Protein AF-A0A1F8XNZ9-F1 (afdb_monomer)

Secondary structure (DSSP, 8-state):
-----HHHHHHHHHHHTT--HHHHHHHHT--HHHHHHHHTTSSPPPHHHHHHHHHHHTS-GGGGG--TTGGGTTT----S----EEEEEETTEEEEEEEEEE-SSEEEEEESS---TT-EEEEEEEEEETTEEEEPPPEEEEEEEEEEETTEEEEEEEESS---TTT-HHHHHHH-----

Mean predicted aligned error: 15.71 Å

pLDDT: mean 82.28, std 17.01, range [30.48, 96.94]

Structure (mmCIF, N/CA/C/O backbone):
data_AF-A0A1F8XNZ9-F1
#
_entry.id   AF-A0A1F8XNZ9-F1
#
loop_
_atom_site.group_PDB
_atom_site.id
_atom_site.type_symbol
_atom_site.label_atom_id
_atom_site.label_alt_id
_atom_site.label_comp_id
_atom_site.label_asym_id
_atom_site.label_entity_id
_atom_site.label_seq_id
_atom_site.pdbx_PDB_ins_code
_atom_site.Cartn_x
_atom_site.Cartn_y
_atom_site.Cartn_z
_atom_site.occupancy
_atom_site.B_iso_or_equiv
_atom_site.auth_seq_id
_atom_site.auth_comp_id
_atom_site.auth_asym_id
_atom_site.auth_atom_id
_atom_site.pdbx_PDB_model_num
ATOM 1 N N . MET A 1 1 ? 9.897 -6.472 29.960 1.00 34.59 1 MET A N 1
ATOM 2 C CA . MET A 1 1 ? 8.454 -6.277 30.217 1.00 34.59 1 MET A CA 1
ATOM 3 C C . MET A 1 1 ? 7.990 -5.066 29.426 1.00 34.59 1 MET A C 1
ATOM 5 O O . MET A 1 1 ? 8.462 -3.965 29.686 1.00 34.59 1 MET A O 1
ATOM 9 N N . GLU A 1 2 ? 7.163 -5.287 28.407 1.00 38.53 2 GLU A N 1
ATOM 10 C CA . GLU A 1 2 ? 6.664 -4.254 27.492 1.00 38.53 2 GLU A CA 1
ATOM 11 C C . GLU A 1 2 ? 5.783 -3.233 28.222 1.00 38.53 2 GLU A C 1
ATOM 13 O O . GLU A 1 2 ? 4.733 -3.568 28.769 1.00 38.53 2 GLU A O 1
ATOM 18 N N . LYS A 1 3 ? 6.195 -1.961 28.216 1.00 47.09 3 LYS A N 1
ATOM 19 C CA . LYS A 1 3 ? 5.363 -0.847 28.685 1.00 47.09 3 LYS A CA 1
ATOM 20 C C . LYS A 1 3 ? 4.312 -0.524 27.620 1.00 47.09 3 LYS A C 1
ATOM 22 O O . LYS A 1 3 ? 4.567 0.283 26.730 1.00 47.09 3 LYS A O 1
ATOM 27 N N . HIS A 1 4 ? 3.129 -1.123 27.738 1.00 58.44 4 HIS A N 1
ATOM 28 C CA . HIS A 1 4 ? 1.934 -0.696 27.008 1.00 58.44 4 HIS A CA 1
ATOM 29 C C . HIS A 1 4 ? 1.636 0.773 27.346 1.00 58.44 4 HIS A C 1
ATOM 31 O O . HIS A 1 4 ? 1.319 1.108 28.485 1.00 58.44 4 HIS A O 1
ATOM 37 N N . ASN A 1 5 ? 1.778 1.683 26.380 1.00 76.19 5 ASN A N 1
ATOM 38 C CA . ASN A 1 5 ? 1.718 3.126 26.641 1.00 76.19 5 ASN A CA 1
ATOM 39 C C . ASN A 1 5 ? 0.311 3.720 26.480 1.00 76.19 5 ASN A C 1
ATOM 41 O O . ASN A 1 5 ? 0.148 4.793 25.892 1.00 76.19 5 ASN A O 1
ATOM 45 N N . PHE A 1 6 ? -0.697 3.015 27.004 1.00 87.19 6 PHE A N 1
ATOM 46 C CA . PHE A 1 6 ? -2.113 3.380 26.902 1.00 87.19 6 PHE A CA 1
ATOM 47 C C . PHE A 1 6 ? -2.359 4.844 27.294 1.00 87.19 6 PHE A C 1
ATOM 49 O O . PHE A 1 6 ? -2.979 5.596 26.546 1.00 87.19 6 PHE A O 1
ATOM 56 N N . GLY A 1 7 ? -1.806 5.294 28.423 1.00 89.50 7 GLY A N 1
ATOM 57 C CA . GLY A 1 7 ? -1.996 6.654 28.920 1.00 89.50 7 GLY A CA 1
ATOM 58 C C . GLY A 1 7 ? -1.465 7.731 27.978 1.00 89.50 7 GLY A C 1
ATOM 59 O O . GLY A 1 7 ? -2.150 8.723 27.714 1.00 89.50 7 GLY A O 1
ATOM 60 N N . LYS A 1 8 ? -0.283 7.519 27.382 1.00 88.50 8 LYS A N 1
ATOM 61 C CA . LYS A 1 8 ? 0.248 8.456 26.381 1.00 88.50 8 LYS A CA 1
ATOM 62 C C . LYS A 1 8 ? -0.617 8.481 25.126 1.00 88.50 8 LYS A C 1
ATOM 64 O O . LYS A 1 8 ? -0.852 9.562 24.585 1.00 88.50 8 LYS A O 1
ATOM 69 N N . LYS A 1 9 ? -1.105 7.321 24.678 1.00 90.25 9 LYS A N 1
ATOM 70 C CA . LYS A 1 9 ? -1.988 7.222 23.510 1.00 90.25 9 LYS A CA 1
ATOM 71 C C . LYS A 1 9 ? -3.319 7.930 23.754 1.00 90.25 9 LYS A C 1
ATOM 73 O O . LYS A 1 9 ? -3.728 8.738 22.924 1.00 90.25 9 LYS A O 1
ATOM 78 N N . LEU A 1 10 ? -3.929 7.709 24.917 1.00 92.94 10 LEU A N 1
ATOM 79 C CA . LEU A 1 10 ? -5.157 8.375 25.339 1.00 92.94 10 LEU A CA 1
ATOM 80 C C . LEU A 1 10 ? -4.993 9.900 25.346 1.00 92.94 10 LEU A C 1
ATOM 82 O O . LEU A 1 10 ? -5.790 10.611 24.736 1.00 92.94 10 LEU A O 1
ATOM 86 N N . LYS A 1 11 ? -3.915 10.399 25.967 1.00 93.06 11 LYS A N 1
ATOM 87 C CA . LYS A 1 11 ? -3.601 11.834 25.990 1.00 93.06 11 LYS A CA 1
ATOM 88 C C . LYS A 1 11 ? -3.450 12.399 24.580 1.00 93.06 11 LYS A C 1
ATOM 90 O O . LYS A 1 11 ? -3.958 13.480 24.293 1.00 93.06 11 LYS A O 1
ATOM 95 N N . LYS A 1 12 ? -2.760 11.673 23.697 1.00 90.25 12 LYS A N 1
ATOM 96 C CA . LYS A 1 12 ? -2.541 12.093 22.311 1.00 90.25 12 LYS A CA 1
ATOM 97 C C . LYS A 1 12 ? -3.854 12.191 21.534 1.00 90.25 12 LYS A C 1
ATOM 99 O O . LYS A 1 12 ? -4.080 13.203 20.881 1.00 90.25 12 LYS A O 1
ATOM 104 N N . LEU A 1 13 ? -4.709 11.172 21.619 1.00 91.12 13 LEU A N 1
ATOM 105 C CA . LEU A 1 13 ? -6.011 11.164 20.948 1.00 91.12 13 LEU A CA 1
ATOM 106 C C . LEU A 1 13 ? -6.909 12.290 21.465 1.00 91.12 13 LEU A C 1
ATOM 108 O O . LEU A 1 13 ? -7.479 13.022 20.666 1.00 91.12 13 LEU A O 1
ATOM 112 N N . ARG A 1 14 ? -6.936 12.520 22.784 1.00 94.69 14 ARG A N 1
ATOM 113 C CA . ARG A 1 14 ? -7.670 13.650 23.365 1.00 94.69 14 ARG A CA 1
ATOM 114 C C . ARG A 1 14 ? -7.204 14.996 22.804 1.00 94.69 14 ARG A C 1
ATOM 116 O O . ARG A 1 14 ? -8.030 15.825 22.441 1.00 94.69 14 ARG A O 1
ATOM 123 N N . VAL A 1 15 ? -5.890 15.222 22.749 1.00 92.12 15 VAL A N 1
ATOM 124 C CA . VAL A 1 15 ? -5.318 16.476 22.230 1.00 92.12 15 VAL A CA 1
ATOM 125 C C . VAL A 1 15 ? -5.568 16.626 20.727 1.00 92.12 15 VAL A C 1
ATOM 127 O O . VAL A 1 15 ? -5.828 17.735 20.275 1.00 92.12 15 VAL A O 1
ATOM 130 N N . LYS A 1 16 ? -5.535 15.529 19.961 1.00 88.31 16 LYS A N 1
ATOM 131 C CA . LYS A 1 16 ? -5.860 15.520 18.525 1.00 88.31 16 LYS A CA 1
ATOM 132 C C . LYS A 1 16 ? -7.302 15.970 18.264 1.00 88.31 16 LYS A C 1
ATOM 134 O O . LYS A 1 16 ? -7.525 16.739 17.340 1.00 88.31 16 LYS A O 1
ATOM 139 N N . GLU A 1 17 ? -8.235 15.554 19.116 1.00 86.62 17 GLU A N 1
ATOM 140 C CA . GLU A 1 17 ? -9.637 15.997 19.095 1.00 86.62 17 GLU A CA 1
ATOM 141 C C . GLU A 1 17 ? -9.841 17.409 19.682 1.00 86.62 17 GLU A C 1
ATOM 143 O O . GLU A 1 17 ? -10.969 17.888 19.778 1.00 86.62 17 GLU A O 1
ATOM 14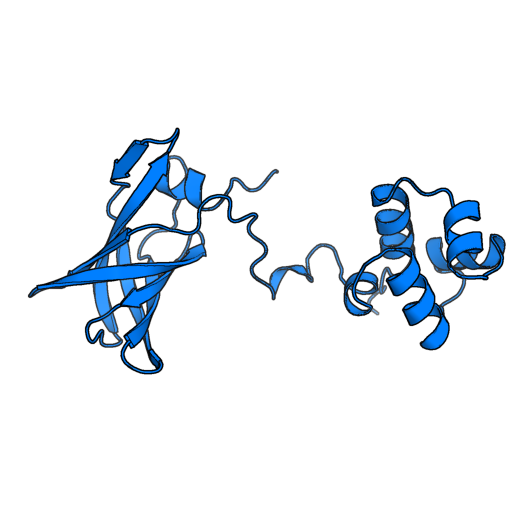8 N N . GLY A 1 18 ? -8.769 18.089 20.110 1.00 90.38 18 GLY A N 1
ATOM 149 C CA . GLY A 1 18 ? -8.832 19.442 20.667 1.00 90.38 18 GLY A CA 1
ATOM 150 C C . GLY A 1 18 ? -9.475 19.532 22.054 1.00 90.38 18 GLY A C 1
ATOM 151 O O . GLY A 1 18 ? -9.817 20.628 22.487 1.00 90.38 18 GLY A O 1
ATOM 152 N N . LEU A 1 19 ? -9.637 18.409 22.760 1.00 92.44 19 LEU A N 1
ATOM 153 C CA . LEU A 1 19 ? -10.372 18.356 24.024 1.00 92.44 19 LEU A CA 1
ATOM 154 C C . LEU A 1 19 ? -9.481 18.636 25.233 1.00 92.44 19 LEU A C 1
ATOM 156 O O . LEU A 1 19 ? -8.360 18.129 25.340 1.00 92.44 19 LEU A O 1
ATOM 160 N N . LEU A 1 20 ? -10.016 19.333 26.231 1.00 95.31 20 LEU A N 1
ATOM 161 C CA . LEU A 1 20 ? -9.456 19.388 27.583 1.00 95.31 20 LEU A CA 1
ATOM 162 C C . LEU A 1 20 ? -9.764 18.096 28.363 1.00 95.31 20 LEU A C 1
ATOM 164 O O . LEU A 1 20 ? -10.706 17.367 28.057 1.00 95.31 20 LEU A O 1
ATOM 168 N N . GLN A 1 21 ? -8.999 17.798 29.423 1.00 95.88 21 GLN A N 1
ATOM 169 C CA . GLN A 1 21 ? -9.269 16.619 30.272 1.00 95.88 21 GLN A CA 1
ATOM 170 C C . GLN A 1 21 ? -10.680 16.652 30.884 1.00 95.88 21 GLN A C 1
ATOM 172 O O . GLN A 1 21 ? -11.316 15.606 30.994 1.00 95.88 21 GLN A O 1
ATOM 177 N N . ARG A 1 22 ? -11.176 17.847 31.242 1.00 94.19 22 ARG A N 1
ATOM 178 C CA . ARG A 1 22 ? -12.545 18.051 31.745 1.00 94.19 22 ARG A CA 1
ATOM 179 C C . ARG A 1 22 ? -13.610 17.699 30.701 1.00 94.19 22 ARG A C 1
ATOM 181 O O . ARG A 1 22 ? -14.596 17.064 31.033 1.00 94.19 22 ARG A O 1
ATOM 188 N N . GLU A 1 23 ? -13.366 18.024 29.435 1.00 92.00 23 GLU A N 1
ATOM 189 C CA . GLU A 1 23 ? -14.321 17.790 28.346 1.00 92.00 23 GLU A CA 1
ATOM 190 C C . GLU A 1 23 ? -14.389 16.302 27.998 1.00 92.00 23 GLU A C 1
ATOM 192 O O . GLU A 1 23 ? -15.464 15.757 27.763 1.00 92.00 23 GLU A O 1
ATOM 197 N N . LEU A 1 24 ? -13.251 15.599 28.037 1.00 95.38 24 LEU A N 1
ATOM 198 C CA . LEU A 1 24 ? -13.250 14.141 27.902 1.00 95.38 24 LEU A CA 1
ATOM 199 C C . LEU A 1 24 ? -13.947 13.459 29.091 1.00 95.38 24 LEU A C 1
ATOM 201 O O . LEU A 1 24 ? -14.664 12.476 28.908 1.00 95.38 24 LEU A O 1
ATOM 205 N N . ALA A 1 25 ? -13.754 13.976 30.305 1.00 96.25 25 ALA A N 1
ATOM 206 C CA . ALA A 1 25 ? -14.449 13.509 31.502 1.00 96.25 25 ALA A CA 1
ATOM 207 C C . ALA A 1 25 ? -15.974 13.668 31.369 1.00 96.25 25 ALA A C 1
ATOM 209 O O . ALA A 1 25 ? -16.703 12.698 31.567 1.00 96.25 25 ALA A O 1
ATOM 210 N N . GLU A 1 26 ? -16.446 14.835 30.925 1.00 94.81 26 GLU A N 1
ATOM 211 C CA . GLU A 1 26 ? -17.864 15.102 30.652 1.00 94.81 26 GLU A CA 1
ATOM 212 C C . GLU A 1 26 ? -18.440 14.144 29.601 1.00 94.81 26 GLU A C 1
ATOM 214 O O . GLU A 1 26 ? -19.472 13.521 29.839 1.00 94.81 26 GLU A O 1
ATOM 219 N N . ARG A 1 27 ? -17.741 13.940 28.476 1.00 94.62 27 ARG A N 1
ATOM 220 C CA . ARG A 1 27 ? -18.190 13.024 27.409 1.00 94.62 27 ARG A CA 1
ATOM 221 C C . ARG A 1 27 ? -18.258 11.559 27.840 1.00 94.62 27 ARG A C 1
ATOM 223 O O . ARG A 1 27 ? -19.052 10.799 27.298 1.00 94.62 27 ARG A O 1
ATOM 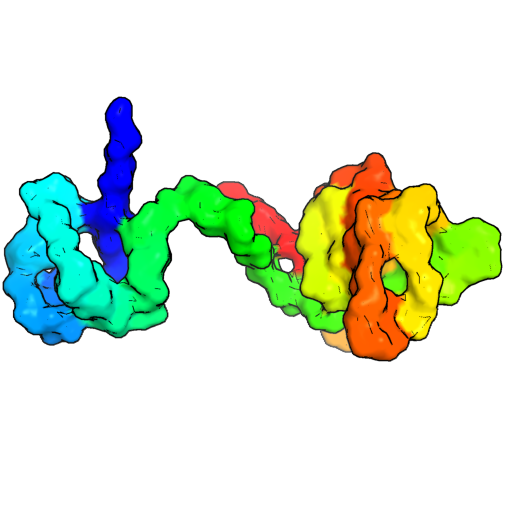230 N N . THR A 1 28 ? -17.401 11.147 28.771 1.00 94.31 28 THR A N 1
ATOM 231 C CA . THR A 1 28 ? -17.314 9.750 29.231 1.00 94.31 28 THR A CA 1
ATOM 232 C C . THR A 1 28 ? -18.110 9.475 30.503 1.00 94.31 28 THR A C 1
ATOM 234 O O . THR A 1 28 ? -18.262 8.312 30.877 1.00 94.31 28 THR A O 1
ATOM 237 N N . GLY A 1 29 ? -18.581 10.516 31.197 1.00 94.00 29 GLY A N 1
ATOM 238 C CA . GLY A 1 29 ? -19.157 10.403 32.539 1.00 94.00 29 GLY A CA 1
ATOM 239 C C . GLY A 1 29 ? -18.142 9.986 33.613 1.00 94.00 29 GLY A C 1
ATOM 240 O O . GLY A 1 29 ? -18.530 9.536 34.690 1.00 94.00 29 GLY A O 1
ATOM 241 N N . LEU A 1 30 ? -16.838 10.087 33.332 1.00 94.50 30 LEU A N 1
ATOM 242 C CA . LEU A 1 30 ? -15.770 9.763 34.278 1.00 94.50 30 LEU A CA 1
ATOM 243 C C . LEU A 1 30 ? -15.303 11.019 35.009 1.00 94.50 30 LEU A C 1
ATOM 245 O O . LEU A 1 30 ? -15.357 12.122 34.484 1.00 94.50 30 LEU A O 1
ATOM 249 N N . HIS A 1 31 ? -14.765 10.860 36.217 1.00 96.50 31 HIS A N 1
ATOM 250 C CA . HIS A 1 31 ? -14.196 11.997 36.937 1.00 96.50 31 HIS A CA 1
ATOM 251 C C . HIS A 1 31 ? -12.906 12.495 36.260 1.00 96.50 31 HIS A C 1
ATOM 253 O O . HIS A 1 31 ? -12.079 11.687 35.832 1.00 96.50 31 HIS A O 1
ATOM 259 N N . ILE A 1 32 ? -12.666 13.809 36.243 1.00 95.81 32 ILE A N 1
ATOM 260 C CA . ILE A 1 32 ? -11.468 14.413 35.627 1.00 95.81 32 ILE A CA 1
ATOM 261 C C . ILE A 1 32 ? -10.156 13.811 36.152 1.00 95.81 32 ILE A C 1
ATOM 263 O O . ILE A 1 32 ? -9.244 13.523 35.378 1.00 95.81 32 ILE A O 1
ATOM 267 N N . THR A 1 33 ? -10.075 13.522 37.455 1.00 96.00 33 THR A N 1
ATOM 268 C CA . THR A 1 33 ? -8.889 12.877 38.048 1.00 96.00 33 THR A CA 1
ATOM 269 C C . THR A 1 33 ? -8.707 11.440 37.567 1.00 96.00 33 THR A C 1
ATOM 271 O O . THR A 1 33 ? -7.584 10.947 37.527 1.00 96.00 33 THR A O 1
ATOM 274 N N . THR A 1 34 ? -9.786 10.760 37.169 1.00 94.81 34 THR A N 1
ATOM 275 C CA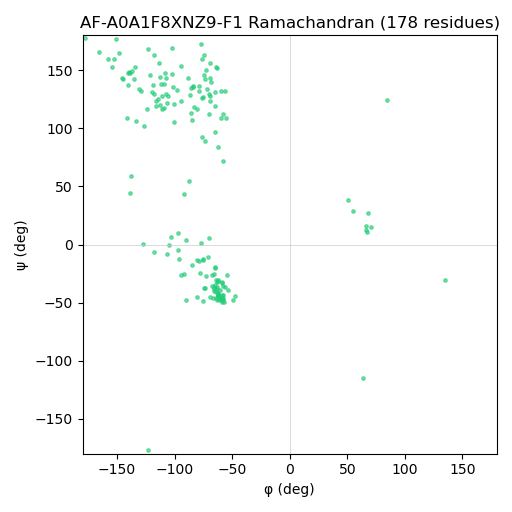 . THR A 1 34 ? -9.720 9.420 36.575 1.00 94.81 34 THR A CA 1
ATOM 276 C C . THR A 1 34 ? -9.082 9.488 35.191 1.00 94.81 34 THR A C 1
ATOM 278 O O . THR A 1 34 ? -8.150 8.733 34.931 1.00 94.81 34 THR A O 1
ATOM 281 N N . ILE A 1 35 ? -9.492 10.452 34.357 1.00 96.38 35 ILE A N 1
ATOM 282 C CA . ILE A 1 35 ? -8.853 10.723 33.060 1.00 96.38 35 ILE A CA 1
ATOM 283 C C . ILE A 1 35 ? -7.371 11.064 33.243 1.00 96.38 35 ILE A C 1
ATOM 285 O O . ILE A 1 35 ? -6.517 10.449 32.608 1.00 96.38 35 ILE A O 1
ATOM 289 N N . ALA A 1 36 ? -7.046 11.984 34.157 1.00 94.75 36 ALA A N 1
ATOM 290 C CA . ALA A 1 36 ? -5.662 12.366 34.428 1.00 94.75 36 ALA A CA 1
ATOM 291 C C . ALA A 1 36 ? -4.806 11.166 34.869 1.00 94.75 36 ALA A C 1
ATOM 293 O O . ALA A 1 36 ? -3.701 10.989 34.361 1.00 94.75 36 ALA A O 1
ATOM 294 N N . ASN A 1 37 ? -5.329 10.311 35.758 1.00 94.12 37 ASN A N 1
ATOM 295 C CA . ASN A 1 37 ? -4.646 9.100 36.220 1.00 94.12 37 ASN A CA 1
ATOM 296 C C . ASN A 1 37 ? -4.435 8.068 35.105 1.00 94.12 37 ASN A C 1
ATOM 298 O O . ASN A 1 37 ? -3.402 7.395 35.105 1.00 94.12 37 ASN A O 1
ATOM 302 N N . TYR A 1 38 ? -5.370 7.954 34.157 1.00 94.50 38 TYR A N 1
ATOM 303 C CA . TYR A 1 38 ? -5.189 7.122 32.968 1.00 94.50 38 TYR A CA 1
ATOM 304 C C . TYR A 1 38 ? -4.088 7.667 32.065 1.00 94.50 38 TYR A C 1
ATOM 306 O O . TYR A 1 38 ? -3.203 6.914 31.673 1.00 94.50 38 TYR A O 1
ATOM 314 N N . GLU A 1 39 ? -4.071 8.973 31.791 1.00 93.25 39 GLU A N 1
ATOM 315 C CA . GLU A 1 39 ? -3.086 9.582 30.886 1.00 93.25 39 GLU A CA 1
ATOM 316 C C . GLU A 1 39 ? -1.634 9.445 31.358 1.00 93.25 39 GLU A C 1
ATOM 318 O O . GLU A 1 39 ? -0.715 9.364 30.543 1.00 93.25 39 GLU A O 1
ATOM 323 N N . ILE A 1 40 ? -1.415 9.400 32.672 1.00 91.88 40 ILE A N 1
ATOM 324 C CA . ILE A 1 40 ? -0.083 9.233 33.271 1.00 91.88 40 ILE A CA 1
ATOM 325 C C . ILE A 1 40 ? 0.230 7.778 33.651 1.00 91.88 40 ILE A C 1
ATOM 327 O O . ILE A 1 40 ? 1.227 7.535 34.328 1.00 91.88 40 ILE A O 1
ATOM 331 N N . ASN A 1 41 ? -0.605 6.817 33.231 1.00 88.94 41 ASN A N 1
ATOM 332 C CA . ASN A 1 41 ? -0.495 5.389 33.556 1.00 88.94 41 ASN A CA 1
ATOM 333 C C . ASN A 1 41 ? -0.448 5.089 35.072 1.00 88.94 41 ASN A C 1
ATOM 335 O O . ASN A 1 41 ? 0.153 4.106 35.495 1.00 88.94 41 ASN A O 1
ATOM 339 N N . ARG A 1 42 ? -1.066 5.931 35.915 1.00 88.62 42 ARG A N 1
ATOM 340 C CA . ARG A 1 42 ? -1.213 5.652 37.359 1.00 88.62 42 ARG A CA 1
ATOM 341 C C . ARG A 1 42 ? -2.324 4.653 37.652 1.00 88.62 42 ARG A C 1
ATOM 343 O O . ARG A 1 42 ? -2.322 4.024 38.705 1.00 88.62 42 ARG A O 1
ATOM 350 N N . ARG A 1 43 ? -3.296 4.549 36.750 1.00 86.19 43 ARG A N 1
ATOM 351 C CA . ARG A 1 43 ? -4.395 3.590 36.817 1.00 86.19 43 ARG A CA 1
ATOM 352 C C . ARG A 1 43 ? -4.647 3.045 35.421 1.00 86.19 43 ARG A C 1
ATOM 354 O O . ARG A 1 43 ? -4.489 3.774 34.447 1.00 86.19 43 ARG A O 1
ATOM 361 N N . GLU A 1 44 ? -5.092 1.802 35.340 1.00 86.88 44 GLU A N 1
ATOM 362 C CA . GLU A 1 44 ? -5.558 1.207 34.091 1.00 86.88 44 GLU A CA 1
ATOM 363 C C . GLU A 1 44 ? -7.096 1.206 34.050 1.00 86.88 44 GLU A C 1
ATOM 365 O O . GLU A 1 44 ? -7.745 0.923 35.069 1.00 86.88 44 GLU A O 1
ATOM 370 N N . PRO A 1 45 ? -7.714 1.577 32.916 1.00 89.56 45 PRO A N 1
ATOM 371 C CA . PRO A 1 45 ? -9.157 1.485 32.751 1.00 89.56 45 PRO A CA 1
ATOM 372 C C . PRO A 1 45 ? -9.610 0.036 32.557 1.00 89.56 45 PRO A C 1
ATOM 374 O O . PRO A 1 45 ? -8.947 -0.770 31.912 1.00 89.56 45 PRO A O 1
ATOM 377 N N . LYS A 1 46 ? -10.801 -0.284 33.069 1.00 90.31 46 LYS A N 1
ATOM 378 C CA . LYS A 1 46 ? -11.488 -1.551 32.778 1.00 90.31 46 LYS A CA 1
ATOM 379 C C . LYS A 1 46 ? -12.076 -1.533 31.363 1.00 90.31 46 LYS A C 1
ATOM 381 O O . LYS A 1 46 ? -12.316 -0.463 30.809 1.00 90.31 46 LYS A O 1
ATOM 386 N N . ALA A 1 47 ? -12.427 -2.703 30.825 1.00 86.94 47 ALA A N 1
ATOM 387 C CA . ALA A 1 47 ? -13.031 -2.854 29.491 1.00 86.94 47 ALA A CA 1
ATOM 388 C C . ALA A 1 47 ? -14.203 -1.886 29.221 1.00 86.94 47 ALA A C 1
ATOM 390 O O . ALA A 1 47 ? -14.243 -1.225 28.186 1.00 86.94 47 ALA A O 1
ATOM 391 N N . ASN A 1 48 ? -15.113 -1.717 30.186 1.00 91.19 48 ASN A N 1
ATOM 392 C CA . ASN A 1 48 ? -16.235 -0.779 30.047 1.00 91.19 48 ASN A CA 1
ATOM 393 C C . ASN A 1 48 ? -15.772 0.681 29.914 1.00 91.19 48 ASN A C 1
ATOM 395 O O . ASN A 1 48 ? -16.348 1.446 29.150 1.00 91.19 48 ASN A O 1
ATOM 399 N N . GLN A 1 49 ? -14.711 1.066 30.625 1.00 92.44 49 GLN A N 1
ATOM 400 C CA . GLN A 1 49 ? -14.148 2.417 30.577 1.00 92.44 49 GLN A CA 1
ATOM 401 C C . GLN A 1 49 ? -13.380 2.648 29.273 1.00 92.44 49 GLN A C 1
ATOM 403 O O . GLN A 1 49 ? -13.485 3.719 28.691 1.00 92.44 49 GLN A O 1
ATOM 408 N N . ILE A 1 50 ? -12.678 1.628 28.773 1.00 92.44 50 ILE A N 1
ATOM 409 C CA . ILE A 1 50 ? -12.032 1.643 27.452 1.00 92.44 50 ILE A CA 1
ATOM 410 C C . ILE A 1 50 ? -13.068 1.910 26.356 1.00 92.44 50 ILE A C 1
ATOM 412 O O . ILE A 1 50 ? -12.855 2.775 25.509 1.00 92.44 50 ILE A O 1
ATOM 416 N N . LYS A 1 51 ? -14.219 1.228 26.407 1.00 91.38 51 LYS A N 1
ATOM 417 C CA . LYS A 1 51 ? -15.318 1.442 25.459 1.00 91.38 51 LYS A CA 1
ATOM 418 C C . LYS A 1 51 ? -15.846 2.879 25.499 1.00 91.38 51 LYS A C 1
ATOM 420 O O . LYS A 1 51 ? -16.020 3.482 24.445 1.00 91.38 51 LYS A O 1
ATOM 425 N N . LEU A 1 52 ? -16.057 3.435 26.694 1.00 93.06 52 LEU A N 1
ATOM 426 C CA . LEU A 1 52 ? -16.510 4.822 26.863 1.00 93.06 52 LEU A CA 1
ATOM 427 C C . LEU A 1 52 ? -15.495 5.826 26.306 1.00 93.06 52 LEU A C 1
ATOM 429 O O . LEU A 1 52 ? -15.873 6.752 25.596 1.00 93.06 52 LEU A O 1
ATOM 433 N N . LEU A 1 53 ? -14.205 5.623 26.591 1.00 94.81 53 LEU A N 1
ATOM 434 C CA . LEU A 1 53 ? -13.128 6.476 26.083 1.00 94.81 53 LEU A CA 1
ATOM 435 C C . LEU A 1 53 ? -13.060 6.435 24.552 1.00 94.81 53 LEU A C 1
ATOM 437 O O . LEU A 1 53 ? -12.957 7.485 23.926 1.00 94.81 53 LEU A O 1
ATOM 441 N N . ALA A 1 54 ? -13.166 5.246 23.953 1.00 92.06 54 ALA A N 1
ATOM 442 C CA . ALA A 1 54 ? -13.165 5.073 22.501 1.00 92.06 54 ALA A CA 1
ATOM 443 C C . ALA A 1 54 ? -14.349 5.800 21.842 1.00 92.06 54 ALA A C 1
ATOM 445 O O . ALA A 1 54 ? -14.162 6.569 20.903 1.00 92.06 54 ALA A O 1
ATOM 446 N N . GLN A 1 55 ? -15.555 5.634 22.397 1.00 91.50 55 GLN A N 1
ATOM 447 C CA . GLN A 1 55 ? -16.763 6.309 21.916 1.00 91.50 55 GLN A CA 1
ATOM 448 C C . GLN A 1 55 ? -16.666 7.836 22.032 1.00 91.50 55 GLN A C 1
ATOM 450 O O . GLN A 1 55 ? -16.994 8.540 21.082 1.00 91.50 55 GLN A O 1
ATOM 455 N N . ALA A 1 56 ? -16.176 8.354 23.161 1.00 91.62 56 ALA A N 1
ATOM 456 C CA . ALA A 1 56 ? -16.035 9.795 23.386 1.00 91.62 56 ALA A CA 1
ATOM 457 C C . ALA A 1 56 ? -15.002 10.470 22.463 1.00 91.62 56 ALA A C 1
ATOM 459 O O . ALA A 1 56 ? -15.098 11.676 22.212 1.00 91.62 56 ALA A O 1
ATOM 460 N N . LEU A 1 57 ? -14.024 9.694 21.987 1.00 90.06 57 LEU A N 1
ATOM 461 C CA . LEU A 1 57 ? -12.957 10.120 21.079 1.00 90.06 57 LEU A CA 1
ATOM 462 C C . LEU A 1 57 ? -13.246 9.792 19.605 1.00 90.06 57 LEU A C 1
ATOM 464 O O . LEU A 1 57 ? -12.452 10.167 18.752 1.00 90.06 57 LEU A O 1
ATOM 468 N N . GLY A 1 58 ? -14.345 9.092 19.296 1.00 88.62 58 GLY A N 1
ATOM 469 C CA . GLY A 1 58 ? -14.698 8.721 17.921 1.00 88.62 58 GLY A CA 1
ATOM 470 C C . GLY A 1 58 ? -13.750 7.706 17.272 1.00 88.62 58 GLY A C 1
ATOM 471 O O . GLY A 1 58 ? -13.618 7.696 16.051 1.00 88.62 58 GLY A O 1
ATOM 472 N N . VAL A 1 59 ? -13.087 6.864 18.070 1.00 87.56 59 VAL A N 1
ATOM 473 C CA . VAL A 1 59 ? -12.102 5.871 17.604 1.00 87.56 59 VAL A CA 1
ATOM 474 C C . VAL A 1 59 ? -12.538 4.443 17.927 1.00 87.56 59 VAL A C 1
ATOM 476 O O . VAL A 1 59 ? -13.388 4.208 18.788 1.00 87.56 59 VAL A O 1
ATOM 479 N N . GLU A 1 60 ? -11.924 3.456 17.275 1.00 86.38 60 GLU A N 1
ATOM 480 C CA . GLU A 1 60 ? -12.092 2.052 17.660 1.00 86.38 60 GLU A CA 1
ATOM 481 C C . GLU A 1 60 ? -11.340 1.738 18.963 1.00 86.38 60 GLU A C 1
ATOM 483 O O . GLU A 1 60 ? -10.283 2.305 19.244 1.00 86.38 60 GLU A O 1
ATOM 488 N N . MET A 1 61 ? -11.837 0.777 19.756 1.00 84.00 61 MET A N 1
ATOM 489 C CA . MET A 1 61 ? -11.180 0.389 21.017 1.00 84.00 61 MET A CA 1
ATOM 490 C C . MET A 1 61 ? -9.721 -0.034 20.812 1.00 84.00 61 MET A C 1
ATOM 492 O O . MET A 1 61 ? -8.881 0.279 21.651 1.00 84.00 61 MET A O 1
ATOM 496 N N . GLY A 1 62 ? -9.414 -0.706 19.697 1.00 81.19 62 GLY A N 1
ATOM 497 C CA . GLY A 1 62 ? -8.053 -1.124 19.357 1.00 81.19 62 GLY A CA 1
ATOM 498 C C . GLY A 1 62 ? -7.101 0.056 19.161 1.00 81.19 62 GLY A C 1
ATOM 499 O O . GLY A 1 62 ? -5.936 -0.035 19.542 1.00 81.19 62 GLY A O 1
ATOM 500 N N . GLU A 1 63 ? -7.594 1.198 18.668 1.00 81.44 63 GLU A N 1
ATOM 501 C CA . GLU A 1 63 ? -6.765 2.381 18.433 1.00 81.44 63 GLU A CA 1
ATOM 502 C C . GLU A 1 63 ? -6.155 2.910 19.736 1.00 81.44 63 GLU A C 1
ATOM 504 O O . GLU A 1 63 ? -5.014 3.363 19.722 1.00 81.44 63 GLU A O 1
ATOM 509 N N . LEU A 1 64 ? -6.831 2.753 20.880 1.00 85.19 64 LEU A N 1
ATOM 510 C CA . LEU A 1 64 ? -6.313 3.145 22.198 1.00 85.19 64 LEU A CA 1
ATOM 511 C C . LEU A 1 64 ? -5.079 2.341 22.646 1.00 85.19 64 LEU A C 1
ATOM 513 O O . LEU A 1 64 ? -4.337 2.800 23.516 1.00 85.19 64 LEU A O 1
ATOM 517 N N . PHE A 1 65 ? -4.846 1.168 22.053 1.00 83.62 65 PHE A N 1
ATOM 518 C CA . PHE A 1 65 ? -3.731 0.278 22.390 1.00 83.62 65 PHE A CA 1
ATOM 519 C C . PHE A 1 65 ? -2.627 0.262 21.334 1.00 83.62 65 PHE A C 1
ATOM 521 O O . PHE A 1 65 ? -1.560 -0.284 21.592 1.00 83.62 65 PHE A O 1
ATOM 528 N N . THR A 1 66 ? -2.845 0.894 20.178 1.00 73.94 66 THR A N 1
ATOM 529 C CA . THR A 1 66 ? -1.836 0.945 19.114 1.00 73.94 66 THR A CA 1
ATOM 530 C C . THR A 1 66 ? -0.640 1.815 19.503 1.00 73.94 66 THR A C 1
ATOM 532 O O . THR A 1 66 ? -0.780 3.019 19.769 1.00 73.94 66 THR A O 1
ATOM 535 N N . GLN A 1 67 ? 0.561 1.240 19.466 1.00 64.38 67 GLN A N 1
ATOM 536 C CA . GLN A 1 67 ? 1.801 2.007 19.473 1.00 64.38 67 GLN A CA 1
ATOM 537 C C . GLN A 1 67 ? 1.969 2.777 18.154 1.00 64.38 67 GLN A C 1
ATOM 539 O O . GLN A 1 67 ? 1.405 2.425 17.114 1.00 64.38 67 GLN A O 1
ATOM 544 N N . GLU A 1 68 ? 2.750 3.859 18.175 1.00 51.53 68 GLU A N 1
ATOM 545 C CA . GLU A 1 68 ? 3.273 4.444 16.936 1.00 51.53 68 GLU A CA 1
ATOM 546 C C . GLU A 1 68 ? 4.210 3.419 16.295 1.00 51.53 68 GLU A C 1
ATOM 548 O O . GLU A 1 68 ? 5.346 3.249 16.721 1.00 51.53 68 GLU A O 1
ATOM 553 N N . GLY A 1 69 ? 3.672 2.668 15.334 1.00 48.66 69 GLY A N 1
ATOM 554 C CA . GLY A 1 69 ? 4.293 1.458 14.794 1.00 48.66 69 GLY A CA 1
ATOM 555 C C . GLY A 1 69 ? 3.308 0.296 14.652 1.00 48.66 69 GLY A C 1
ATOM 556 O O . GLY A 1 69 ? 3.400 -0.446 13.685 1.00 48.66 69 GLY A O 1
ATOM 557 N N . ASP A 1 70 ? 2.281 0.207 15.501 1.00 44.22 70 ASP A N 1
ATOM 558 C CA . ASP A 1 70 ? 1.268 -0.865 15.427 1.00 44.22 70 ASP A CA 1
ATOM 559 C C . ASP A 1 70 ? 0.197 -0.598 14.363 1.00 44.22 70 ASP A C 1
ATOM 561 O O . ASP A 1 70 ? -0.516 -1.499 13.927 1.00 44.22 70 ASP A O 1
ATOM 565 N N . GLY A 1 71 ? 0.152 0.635 13.854 1.00 38.66 71 GLY A N 1
ATOM 566 C CA . GLY A 1 71 ? -0.510 0.965 12.593 1.00 38.66 71 GLY A CA 1
ATOM 567 C C . GLY A 1 71 ? 0.209 0.417 11.351 1.00 38.66 71 GLY A C 1
ATOM 568 O O . GLY A 1 71 ? -0.203 0.747 10.245 1.00 38.66 71 GLY A O 1
ATOM 569 N N . GLN A 1 72 ? 1.273 -0.388 11.489 1.00 46.00 72 GLN A N 1
ATOM 570 C CA . GLN A 1 72 ? 2.007 -0.966 10.352 1.00 46.00 72 GLN A CA 1
ATOM 571 C C . GLN A 1 72 ? 1.492 -2.330 9.868 1.00 46.00 72 GLN A C 1
ATOM 573 O O . GLN A 1 72 ? 2.041 -2.850 8.902 1.00 46.00 72 GLN A O 1
ATOM 578 N N . ASN A 1 73 ? 0.401 -2.873 10.425 1.00 41.66 73 ASN A N 1
ATOM 579 C CA . ASN A 1 73 ? -0.273 -4.045 9.833 1.00 41.66 73 ASN A CA 1
ATOM 580 C C . ASN A 1 73 ? -1.592 -3.726 9.107 1.00 41.66 73 ASN A C 1
ATOM 582 O O . ASN A 1 73 ? -2.178 -4.600 8.472 1.00 41.66 73 ASN A O 1
ATOM 586 N N . GLY A 1 74 ? -2.004 -2.458 9.088 1.00 37.19 74 GLY A N 1
ATOM 587 C CA . GLY A 1 74 ? -2.995 -1.930 8.154 1.00 37.19 74 GLY A CA 1
ATOM 588 C C . GLY A 1 74 ? -2.325 -0.884 7.275 1.00 37.19 74 GLY A C 1
ATOM 589 O O . GLY A 1 74 ? -1.818 0.104 7.781 1.00 37.19 74 GLY A O 1
ATOM 590 N N . ARG A 1 75 ? -2.295 -1.107 5.959 1.00 39.97 75 ARG A N 1
ATOM 591 C CA . ARG A 1 75 ? -1.696 -0.244 4.924 1.00 39.97 75 ARG A CA 1
ATOM 592 C C . ARG A 1 75 ? -2.295 1.181 4.909 1.00 39.97 75 ARG A C 1
ATOM 594 O O . ARG A 1 75 ? -3.013 1.527 3.975 1.00 39.97 75 ARG A O 1
ATOM 601 N N . GLY A 1 76 ? -1.991 2.006 5.906 1.00 36.09 76 GLY A N 1
ATOM 602 C CA . GLY A 1 76 ? -2.394 3.405 6.034 1.00 36.09 76 GLY A CA 1
ATOM 603 C C . GLY A 1 76 ? -1.420 4.354 5.342 1.00 36.09 76 GLY A C 1
ATOM 604 O O . GLY A 1 76 ? -0.905 5.274 5.966 1.00 36.09 76 GLY A O 1
ATOM 605 N N . ALA A 1 77 ? -1.151 4.131 4.054 1.00 41.16 77 ALA A N 1
ATOM 606 C CA . ALA A 1 77 ? -0.733 5.240 3.204 1.00 41.16 77 ALA A CA 1
ATOM 607 C C . ALA A 1 77 ? -1.968 6.130 3.020 1.00 41.16 77 ALA A C 1
ATOM 609 O O . ALA A 1 77 ? -3.040 5.616 2.685 1.00 41.16 77 ALA A O 1
ATOM 610 N N . ALA A 1 78 ? -1.844 7.438 3.249 1.00 36.53 78 ALA A N 1
ATOM 611 C CA . ALA A 1 78 ? -2.847 8.413 2.838 1.00 36.53 78 ALA A CA 1
ATOM 612 C C . ALA A 1 78 ? -2.936 8.376 1.301 1.00 36.53 78 ALA A C 1
ATOM 614 O O . ALA A 1 78 ? -2.245 9.110 0.600 1.00 36.53 78 ALA A O 1
ATOM 615 N N . ARG A 1 79 ? -3.721 7.432 0.769 1.00 44.03 79 ARG A N 1
ATOM 616 C CA . ARG A 1 79 ? -3.841 7.143 -0.664 1.00 44.03 79 ARG A CA 1
ATOM 617 C C . ARG A 1 79 ? -4.647 8.253 -1.311 1.00 44.03 79 ARG A C 1
ATOM 619 O O . ARG A 1 79 ? -5.869 8.199 -1.382 1.00 44.03 79 ARG A O 1
ATOM 626 N N . ARG A 1 80 ? -3.940 9.288 -1.741 1.00 39.06 80 ARG A N 1
ATOM 627 C CA . ARG A 1 80 ? -4.527 10.498 -2.318 1.00 39.06 80 ARG A CA 1
ATOM 628 C C . ARG A 1 80 ? -5.022 10.284 -3.758 1.00 39.06 80 ARG A C 1
ATOM 630 O O . ARG A 1 80 ? -5.802 11.090 -4.250 1.00 39.06 80 ARG A O 1
ATOM 637 N N . TYR A 1 81 ? -4.644 9.169 -4.390 1.00 49.38 81 TYR A N 1
ATOM 638 C CA . TYR A 1 81 ? -5.028 8.794 -5.752 1.00 49.38 81 TYR A CA 1
ATOM 639 C C . TYR A 1 81 ? -5.292 7.283 -5.799 1.00 49.38 81 TYR A C 1
ATOM 641 O O . TYR A 1 81 ? -4.359 6.496 -5.657 1.00 49.38 81 TYR A O 1
ATOM 649 N N . LEU A 1 82 ? -6.547 6.844 -5.942 1.00 51.44 82 LEU A N 1
ATOM 650 C CA . LEU A 1 82 ? -6.854 5.410 -6.063 1.00 51.44 82 LEU A CA 1
ATOM 651 C C . LEU A 1 82 ? -7.924 5.099 -7.114 1.00 51.44 82 LEU A C 1
ATOM 653 O O . LEU A 1 82 ? -8.810 4.282 -6.895 1.00 51.44 82 LEU A O 1
ATOM 657 N N . ILE A 1 83 ? -7.806 5.743 -8.274 1.00 56.06 83 ILE A N 1
ATOM 658 C CA . ILE A 1 83 ? -8.229 5.158 -9.548 1.00 56.06 83 ILE A CA 1
ATOM 659 C C . ILE A 1 83 ? -7.075 5.424 -10.512 1.00 56.06 83 ILE A C 1
ATOM 661 O O . ILE A 1 83 ? -6.833 6.568 -10.891 1.00 56.06 83 ILE A O 1
ATOM 665 N N . ALA A 1 84 ? -6.316 4.380 -10.827 1.00 67.38 84 ALA A N 1
ATOM 666 C CA . ALA A 1 84 ? -5.270 4.415 -11.838 1.00 67.38 84 ALA A CA 1
ATOM 667 C C . ALA A 1 84 ? -5.489 3.229 -12.773 1.00 67.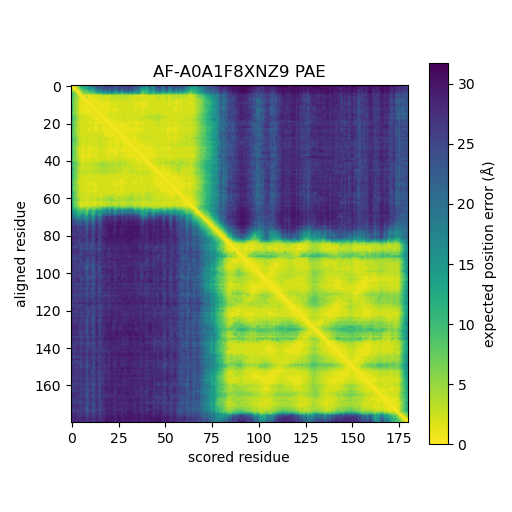38 84 ALA A C 1
ATOM 669 O O . ALA A 1 84 ? -5.713 2.106 -12.305 1.00 67.38 84 ALA A O 1
ATOM 670 N N . GLU A 1 85 ? -5.446 3.502 -14.075 1.00 78.94 85 GLU A N 1
ATOM 671 C CA . GLU A 1 85 ? -5.350 2.446 -15.078 1.00 78.94 85 GLU A CA 1
ATOM 672 C C . GLU A 1 85 ? -3.942 1.867 -15.011 1.00 78.94 85 GLU A C 1
ATOM 674 O O . GLU A 1 85 ? -2.952 2.601 -14.951 1.00 78.94 85 GLU A O 1
ATOM 679 N N . VAL A 1 86 ? -3.853 0.545 -15.016 1.00 83.44 86 VAL A N 1
ATOM 680 C CA . VAL A 1 86 ? -2.598 -0.193 -15.010 1.00 83.44 86 VAL A CA 1
ATOM 681 C C . VAL A 1 86 ? -2.525 -1.016 -16.281 1.00 83.44 86 VAL A C 1
ATOM 683 O O . VAL A 1 86 ? -3.444 -1.764 -16.607 1.00 83.44 86 VAL A O 1
ATOM 686 N N . PHE A 1 87 ? -1.405 -0.907 -16.980 1.00 88.94 87 PHE A N 1
ATOM 687 C CA . PHE A 1 87 ? -1.078 -1.731 -18.130 1.00 88.94 87 PHE A CA 1
ATOM 688 C C . PHE A 1 87 ? 0.043 -2.676 -17.720 1.00 88.94 87 PHE A C 1
ATOM 690 O O . PHE A 1 87 ? 1.131 -2.244 -17.340 1.00 88.94 87 PHE A O 1
ATOM 697 N N . LEU A 1 88 ? -0.242 -3.972 -17.768 1.00 85.25 88 LEU A N 1
ATOM 698 C CA . LEU A 1 88 ? 0.723 -5.026 -17.496 1.00 85.25 88 LEU A CA 1
ATOM 699 C C . LEU A 1 88 ? 1.211 -5.577 -18.824 1.00 85.25 88 LEU A C 1
ATOM 701 O O . LEU A 1 88 ? 0.484 -6.304 -19.502 1.00 85.25 88 LEU A O 1
ATOM 705 N N . ARG A 1 89 ? 2.437 -5.236 -19.210 1.00 92.12 89 ARG A N 1
ATOM 706 C CA . ARG A 1 89 ? 3.067 -5.813 -20.397 1.00 92.12 89 ARG A CA 1
ATOM 707 C C . ARG A 1 89 ? 3.744 -7.123 -20.009 1.00 92.12 89 ARG A C 1
ATOM 709 O O . ARG A 1 89 ? 4.705 -7.127 -19.243 1.00 92.12 89 ARG A O 1
ATOM 716 N N . MET A 1 90 ? 3.211 -8.218 -20.537 1.00 87.69 90 MET A N 1
ATOM 717 C CA . MET A 1 90 ? 3.741 -9.578 -20.431 1.00 87.69 90 MET A CA 1
ATOM 718 C C . MET A 1 90 ? 4.437 -9.944 -21.752 1.00 87.69 90 MET A C 1
ATOM 720 O O . MET A 1 90 ? 4.241 -9.259 -22.758 1.00 87.69 90 MET A O 1
ATOM 724 N N . SER A 1 91 ? 5.189 -11.048 -21.802 1.00 84.12 91 SER A N 1
ATOM 725 C CA . SER A 1 91 ? 5.958 -11.443 -23.001 1.00 84.12 91 SER A CA 1
ATOM 726 C C . SER A 1 91 ? 5.133 -11.560 -24.292 1.00 84.12 91 SER A C 1
ATOM 728 O O . SER A 1 91 ? 5.684 -11.397 -25.377 1.00 84.12 91 SER A O 1
ATOM 730 N N . HIS A 1 92 ? 3.825 -11.829 -24.197 1.00 84.75 92 HIS A N 1
ATOM 731 C CA . HIS A 1 92 ? 2.966 -12.081 -25.363 1.00 84.75 92 HIS A CA 1
ATOM 732 C C . HIS A 1 92 ? 1.692 -11.228 -25.427 1.00 84.75 92 HIS A C 1
ATOM 734 O O . HIS A 1 92 ? 0.903 -11.399 -26.352 1.00 84.75 92 HIS A O 1
ATOM 740 N N . ARG A 1 93 ? 1.448 -10.337 -24.456 1.00 89.94 93 ARG A N 1
ATOM 741 C CA . ARG A 1 93 ? 0.229 -9.507 -24.413 1.00 89.94 93 ARG A CA 1
ATOM 742 C C . ARG A 1 93 ? 0.341 -8.352 -23.426 1.00 89.94 93 ARG A C 1
ATOM 744 O O . ARG A 1 93 ? 1.200 -8.356 -22.547 1.00 89.94 93 ARG A O 1
ATOM 751 N N . VAL A 1 94 ? -0.586 -7.406 -23.539 1.00 90.19 94 VAL A N 1
ATOM 752 C CA . VAL A 1 94 ? -0.811 -6.353 -22.546 1.00 90.19 94 VAL A CA 1
ATOM 753 C C . VAL A 1 94 ? -2.151 -6.606 -21.870 1.00 90.19 94 VAL A C 1
ATOM 755 O O . VAL A 1 94 ? -3.152 -6.758 -22.559 1.00 90.19 94 VAL A O 1
ATOM 758 N N . VAL A 1 95 ? -2.164 -6.639 -20.540 1.00 90.94 95 VAL A N 1
ATOM 759 C CA . VAL A 1 95 ? -3.383 -6.782 -19.738 1.00 90.94 95 VAL A CA 1
ATOM 760 C C . VAL A 1 95 ? -3.724 -5.439 -19.107 1.00 90.94 95 VAL A C 1
ATOM 762 O O . VAL A 1 95 ? -2.882 -4.827 -18.447 1.00 90.94 95 VAL A O 1
ATOM 765 N N . HIS A 1 96 ? -4.962 -4.989 -19.300 1.00 89.50 96 HIS A N 1
ATOM 766 C CA . HIS A 1 96 ? -5.495 -3.814 -18.620 1.00 89.50 96 HIS A CA 1
ATOM 767 C C . HIS A 1 96 ? -6.026 -4.190 -17.230 1.00 89.50 96 HIS A C 1
ATOM 769 O O . HIS A 1 96 ? -6.692 -5.215 -17.056 1.00 89.50 96 HIS A O 1
ATOM 775 N N . ALA A 1 97 ? -5.721 -3.367 -16.231 1.00 90.56 97 ALA A N 1
ATOM 776 C CA . ALA A 1 97 ? -6.080 -3.604 -14.844 1.00 90.56 97 ALA A CA 1
ATOM 777 C C . ALA A 1 97 ? -6.331 -2.296 -14.079 1.00 90.56 97 ALA A C 1
ATOM 779 O O . ALA A 1 97 ? -5.955 -1.209 -14.508 1.00 90.56 97 ALA A O 1
ATOM 780 N N . LEU A 1 98 ? -6.957 -2.411 -12.912 1.00 87.31 98 LEU A N 1
ATOM 781 C CA . LEU A 1 98 ? -7.207 -1.318 -11.977 1.00 87.31 98 LEU A CA 1
ATOM 782 C C . LEU A 1 98 ? -6.381 -1.507 -10.708 1.00 87.31 98 LEU A C 1
ATOM 784 O O . LEU A 1 98 ? -6.310 -2.611 -10.166 1.00 87.31 98 LEU A O 1
ATOM 788 N N . THR A 1 99 ? -5.798 -0.431 -10.188 1.00 87.69 99 THR A N 1
ATOM 789 C CA . THR A 1 99 ? -5.044 -0.481 -8.928 1.00 87.69 99 THR A CA 1
ATOM 790 C C . THR A 1 99 ? -5.959 -0.710 -7.717 1.00 87.69 99 THR A C 1
ATOM 792 O O . THR A 1 99 ? -6.888 0.052 -7.474 1.00 87.69 99 THR A O 1
ATOM 795 N N . ILE A 1 100 ? -5.644 -1.718 -6.897 1.00 84.69 100 ILE A N 1
ATOM 796 C CA . ILE A 1 100 ? -6.242 -1.975 -5.571 1.00 84.69 100 ILE A CA 1
ATOM 797 C C . ILE A 1 100 ? -5.448 -1.249 -4.483 1.00 84.69 100 ILE A C 1
ATOM 799 O O . ILE A 1 100 ? -5.984 -0.653 -3.546 1.00 84.69 100 ILE A O 1
ATOM 803 N N . ASN A 1 101 ? -4.128 -1.392 -4.537 1.00 82.50 101 ASN A N 1
ATOM 804 C CA . ASN A 1 101 ? -3.193 -0.792 -3.602 1.00 82.50 101 ASN A CA 1
ATOM 805 C C . ASN A 1 101 ? -1.808 -0.697 -4.234 1.00 82.50 101 ASN A C 1
ATOM 807 O O . ASN A 1 101 ? -1.512 -1.426 -5.171 1.00 82.50 101 ASN A O 1
ATOM 811 N N . MET A 1 102 ? -0.962 0.178 -3.701 1.00 85.81 102 MET A N 1
ATOM 812 C CA . MET A 1 102 ? 0.435 0.282 -4.106 1.00 85.81 102 MET A CA 1
ATOM 813 C C . MET A 1 102 ? 1.294 0.662 -2.899 1.00 85.81 102 MET A C 1
ATOM 815 O O . MET A 1 102 ? 0.850 1.415 -2.029 1.00 85.81 102 MET A O 1
ATOM 819 N N . SER A 1 103 ? 2.501 0.111 -2.836 1.00 86.50 103 SER A N 1
ATOM 820 C CA . SER A 1 103 ? 3.593 0.520 -1.952 1.00 86.50 103 SER A CA 1
ATOM 821 C C . SER A 1 103 ? 4.821 0.851 -2.801 1.00 86.50 103 SER A C 1
ATOM 823 O O . SER A 1 103 ? 4.794 0.763 -4.026 1.00 86.50 103 SER A O 1
ATOM 825 N N . ASN A 1 104 ? 5.935 1.184 -2.154 1.00 87.06 104 ASN A N 1
ATOM 826 C CA . ASN A 1 104 ? 7.207 1.353 -2.849 1.00 87.06 104 ASN A CA 1
ATOM 827 C C . ASN A 1 104 ? 7.823 0.041 -3.359 1.00 87.06 104 ASN A C 1
ATOM 829 O O . ASN A 1 104 ? 8.786 0.091 -4.112 1.00 87.06 104 ASN A O 1
ATOM 833 N N . THR A 1 105 ? 7.301 -1.119 -2.967 1.00 92.25 105 THR A N 1
ATOM 834 C CA . THR A 1 105 ? 7.851 -2.435 -3.328 1.00 92.25 105 THR A CA 1
ATOM 835 C C . THR A 1 105 ? 6.898 -3.288 -4.151 1.00 92.25 105 THR A C 1
ATOM 837 O O . THR A 1 105 ? 7.290 -4.355 -4.615 1.00 92.25 105 THR A O 1
ATOM 840 N N . GLY A 1 106 ? 5.656 -2.856 -4.355 1.00 92.50 106 GLY A N 1
ATOM 841 C CA . GLY A 1 106 ? 4.721 -3.614 -5.168 1.00 92.50 106 GLY A CA 1
ATOM 842 C C . GLY A 1 106 ? 3.364 -2.957 -5.331 1.00 92.50 106 GLY A C 1
ATOM 843 O O . GLY A 1 106 ? 3.070 -1.903 -4.764 1.00 92.50 106 GLY A O 1
ATOM 844 N N . ILE A 1 107 ? 2.518 -3.624 -6.105 1.00 92.25 107 ILE A N 1
ATOM 845 C CA . ILE A 1 107 ? 1.180 -3.166 -6.462 1.00 92.25 107 ILE A CA 1
ATOM 846 C C . ILE A 1 107 ? 0.200 -4.338 -6.451 1.00 92.25 107 ILE A C 1
ATOM 848 O O . ILE A 1 107 ? 0.504 -5.438 -6.912 1.00 92.25 107 ILE A O 1
ATOM 852 N N . GLY A 1 108 ? -0.984 -4.106 -5.896 1.00 92.62 108 GLY A N 1
ATOM 853 C CA . GLY A 1 108 ? -2.139 -4.982 -6.026 1.00 92.62 108 GLY A CA 1
ATOM 854 C C . GLY A 1 108 ? -3.054 -4.466 -7.128 1.00 92.62 108 GLY A C 1
ATOM 855 O O . GLY A 1 108 ? -3.371 -3.276 -7.144 1.00 92.62 108 GLY A O 1
ATOM 856 N N . VAL A 1 109 ? -3.505 -5.347 -8.017 1.00 92.31 109 VAL A N 1
ATOM 857 C CA . VAL A 1 109 ? -4.300 -4.991 -9.201 1.00 92.31 109 VAL A CA 1
ATOM 858 C C . VAL A 1 109 ? -5.505 -5.914 -9.391 1.00 92.31 109 VAL A C 1
ATOM 860 O O . VAL A 1 109 ? -5.469 -7.073 -8.981 1.00 92.31 109 VAL A O 1
ATOM 863 N N . TYR A 1 110 ? -6.555 -5.394 -10.031 1.00 90.69 110 TYR A N 1
ATOM 864 C CA . TYR A 1 110 ? -7.697 -6.142 -10.562 1.00 90.69 110 TYR A CA 1
ATOM 865 C C . TYR A 1 110 ? -7.676 -6.111 -12.087 1.00 90.69 110 TYR A C 1
ATOM 867 O O . TYR A 1 110 ? -7.842 -5.045 -12.668 1.00 90.69 110 TYR A O 1
ATOM 875 N N . ALA A 1 111 ? -7.527 -7.265 -12.724 1.00 88.94 111 ALA A N 1
ATOM 876 C CA . ALA A 1 111 ? -7.571 -7.416 -14.172 1.00 88.94 111 ALA A CA 1
ATOM 877 C C . ALA A 1 111 ? -8.849 -8.127 -14.628 1.00 88.94 111 ALA A C 1
ATOM 879 O O . ALA A 1 111 ? -9.365 -9.015 -13.941 1.00 88.94 111 ALA A O 1
ATOM 880 N N . ASP A 1 112 ? -9.333 -7.760 -15.813 1.00 83.56 112 ASP A N 1
ATOM 881 C CA . ASP A 1 112 ? -10.430 -8.467 -16.486 1.00 83.56 112 ASP A CA 1
ATOM 882 C C . ASP A 1 112 ? -9.948 -9.753 -17.184 1.00 83.56 112 ASP A C 1
ATOM 884 O O . ASP A 1 112 ? -10.747 -10.625 -17.517 1.00 83.56 112 ASP A O 1
ATOM 888 N N . GLU A 1 113 ? -8.632 -9.912 -17.346 1.00 88.00 113 GLU A N 1
ATOM 889 C CA . GLU A 1 113 ? -8.006 -11.084 -17.951 1.00 88.00 113 GLU A CA 1
ATOM 890 C C . GLU A 1 113 ? -7.178 -11.888 -16.948 1.00 88.00 113 GLU A C 1
ATOM 892 O O . GLU A 1 113 ? -6.676 -11.373 -15.947 1.00 88.00 113 GLU A O 1
ATOM 897 N N . ARG A 1 114 ? -6.9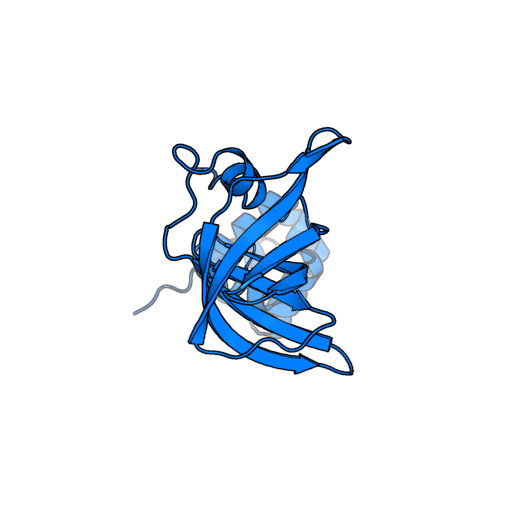94 -13.177 -17.256 1.00 87.56 114 ARG A N 1
ATOM 898 C CA . ARG A 1 114 ? -6.192 -14.095 -16.447 1.00 87.56 114 ARG A CA 1
ATOM 899 C C . ARG A 1 114 ? -4.752 -13.605 -16.329 1.00 87.56 114 ARG A C 1
ATOM 901 O O . ARG A 1 114 ? -4.112 -13.365 -17.345 1.00 87.56 114 ARG A O 1
ATOM 908 N N . ILE A 1 115 ? -4.223 -13.598 -15.111 1.00 88.94 115 ILE A N 1
ATOM 909 C CA . ILE A 1 115 ? -2.805 -13.387 -14.794 1.00 88.94 115 ILE A CA 1
ATOM 910 C C . ILE A 1 115 ? -2.309 -14.650 -14.086 1.00 88.94 115 ILE A C 1
ATOM 912 O O . ILE A 1 115 ? -3.029 -15.173 -13.235 1.00 88.94 115 ILE A O 1
ATOM 916 N N . ASN A 1 116 ? -1.115 -15.147 -14.420 1.00 88.44 116 ASN A N 1
ATOM 917 C CA . ASN A 1 116 ? -0.520 -16.280 -13.708 1.00 88.44 116 ASN A CA 1
ATOM 918 C C . ASN A 1 116 ? 0.568 -15.809 -12.736 1.00 88.44 116 ASN A C 1
ATOM 920 O O . ASN A 1 116 ? 1.281 -14.840 -12.990 1.00 88.44 116 ASN A O 1
ATOM 924 N N . SER A 1 117 ? 0.700 -16.514 -11.613 1.00 89.50 117 SER A N 1
ATOM 925 C CA . SER A 1 117 ? 1.821 -16.320 -10.691 1.00 89.50 117 SER A CA 1
ATOM 926 C C . SER A 1 117 ? 3.154 -16.694 -11.341 1.00 89.50 117 SER A C 1
ATOM 928 O O . SER A 1 117 ? 3.205 -17.557 -12.214 1.00 89.50 117 SER A O 1
ATOM 930 N N . ASN A 1 118 ? 4.230 -16.070 -10.864 1.00 91.06 118 ASN A N 1
ATOM 931 C CA . ASN A 1 118 ? 5.608 -16.204 -11.342 1.00 91.06 118 ASN A CA 1
ATOM 932 C C . ASN A 1 118 ? 5.868 -15.669 -12.760 1.00 91.06 118 ASN A C 1
ATOM 934 O O . ASN A 1 118 ? 6.935 -15.917 -13.314 1.00 91.06 118 ASN A O 1
ATOM 938 N N . GLU A 1 119 ? 4.933 -14.916 -13.346 1.00 92.38 119 GLU A N 1
ATOM 939 C CA . GLU A 1 119 ? 5.180 -14.203 -14.600 1.00 92.38 119 GLU A CA 1
ATOM 940 C C . GLU A 1 119 ? 5.869 -12.861 -14.336 1.00 92.38 119 GLU A C 1
ATOM 942 O O . GLU A 1 119 ? 5.485 -12.100 -13.440 1.00 92.38 119 GLU A O 1
ATOM 947 N N . ASP A 1 120 ? 6.885 -12.566 -15.143 1.00 95.62 120 ASP A N 1
ATOM 948 C CA . ASP A 1 120 ? 7.508 -11.251 -15.188 1.00 95.62 120 ASP A CA 1
ATOM 949 C C . ASP A 1 120 ? 6.649 -10.286 -16.003 1.00 95.62 120 ASP A C 1
ATOM 951 O O . ASP A 1 120 ? 6.151 -10.613 -17.084 1.00 95.62 120 ASP A O 1
ATOM 955 N N . VAL A 1 121 ? 6.488 -9.076 -15.477 1.00 96.00 121 VAL A N 1
ATOM 956 C CA . VAL A 1 121 ? 5.646 -8.037 -16.066 1.00 96.00 121 VAL A CA 1
ATOM 957 C C . VAL A 1 121 ? 6.348 -6.689 -16.022 1.00 96.00 121 VAL A C 1
ATOM 959 O O . VAL A 1 121 ? 7.102 -6.393 -15.096 1.00 96.00 121 VAL A O 1
ATOM 962 N N . ILE A 1 122 ? 6.067 -5.840 -17.003 1.00 96.25 122 ILE A N 1
ATOM 963 C CA . ILE A 1 122 ? 6.355 -4.408 -16.911 1.00 96.25 122 ILE A CA 1
ATOM 964 C C . ILE A 1 122 ? 5.049 -3.710 -16.554 1.00 96.25 122 ILE A C 1
ATOM 966 O O . ILE A 1 122 ? 4.053 -3.843 -17.267 1.00 96.25 122 ILE A O 1
ATOM 970 N N . VAL A 1 123 ? 5.052 -3.005 -15.428 1.00 94.38 123 VAL A N 1
ATOM 971 C CA . VAL A 1 123 ? 3.902 -2.265 -14.917 1.00 94.38 123 VAL A CA 1
ATOM 972 C C . VAL A 1 123 ? 4.002 -0.820 -15.387 1.00 94.38 123 VAL A C 1
ATOM 974 O O . VAL A 1 123 ? 4.979 -0.139 -15.085 1.00 94.38 123 VAL A O 1
ATOM 977 N N . THR A 1 124 ? 2.975 -0.339 -16.078 1.00 91.69 124 THR A N 1
ATOM 978 C CA . THR A 1 124 ? 2.811 1.075 -16.436 1.00 91.69 124 THR A CA 1
ATOM 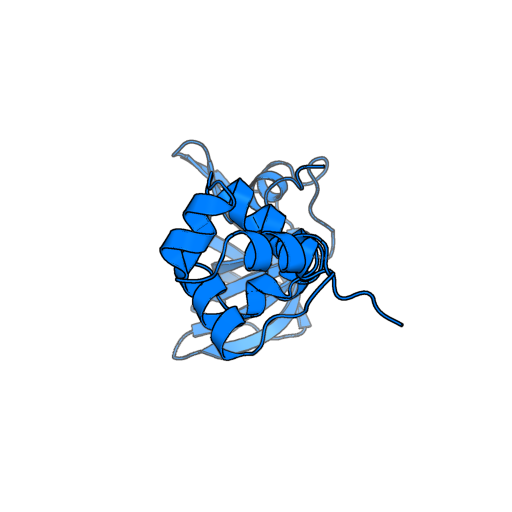979 C C . THR A 1 124 ? 1.516 1.583 -15.821 1.00 91.69 124 THR A C 1
ATOM 981 O O . THR A 1 124 ? 0.475 0.946 -15.975 1.00 91.69 124 THR A O 1
ATOM 984 N N . LEU A 1 125 ? 1.554 2.724 -15.136 1.00 87.12 125 LEU A N 1
ATOM 985 C CA . LEU A 1 125 ? 0.363 3.336 -14.547 1.00 87.12 125 LEU A CA 1
ATOM 986 C C . LEU A 1 125 ? -0.033 4.584 -15.335 1.00 87.12 125 LEU A C 1
ATOM 988 O O . LEU A 1 125 ? 0.830 5.353 -15.742 1.00 87.12 125 LEU A O 1
ATOM 992 N N . LYS A 1 126 ? -1.332 4.834 -15.490 1.00 84.25 126 LYS A N 1
ATOM 993 C CA . LYS A 1 126 ? -1.851 6.168 -15.806 1.00 84.25 126 LYS A CA 1
ATOM 994 C C . LYS A 1 126 ? -2.515 6.741 -14.572 1.00 84.25 126 LYS A C 1
ATOM 996 O O . LYS A 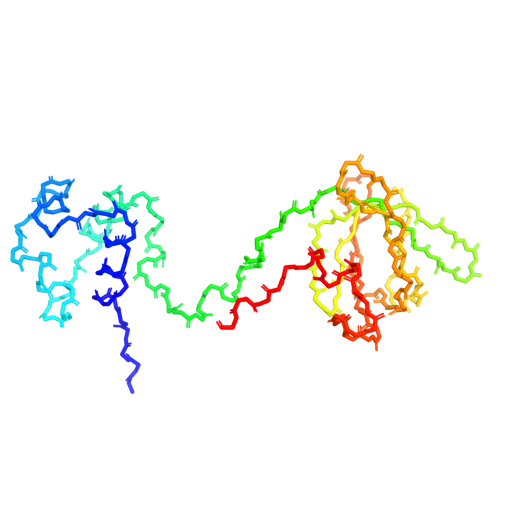1 126 ? -3.443 6.149 -14.019 1.00 84.25 126 LYS A O 1
ATOM 1001 N N . VAL A 1 127 ? -2.020 7.889 -14.138 1.00 77.25 127 VAL A N 1
ATOM 1002 C CA . VAL A 1 127 ? -2.407 8.534 -12.886 1.00 77.25 127 VAL A CA 1
ATOM 1003 C C . VAL A 1 127 ? -2.951 9.928 -13.160 1.00 77.25 127 VAL A C 1
ATOM 1005 O O . VAL A 1 127 ? -2.523 10.609 -14.088 1.00 77.25 127 VAL A O 1
ATOM 1008 N N . LEU A 1 128 ? -3.924 10.358 -12.358 1.00 72.12 128 LEU A N 1
ATOM 1009 C CA . LEU A 1 128 ? -4.496 11.696 -12.467 1.00 72.12 128 LEU A CA 1
ATOM 1010 C C . LEU A 1 128 ? -3.645 12.692 -11.671 1.00 72.12 128 LEU A C 1
ATOM 1012 O O . LEU A 1 128 ? -3.713 12.731 -10.442 1.00 72.12 128 LEU A O 1
ATOM 1016 N N . VAL A 1 129 ? -2.888 13.532 -12.369 1.00 69.44 129 VAL A N 1
ATOM 1017 C CA . VAL A 1 129 ? -2.047 14.589 -11.797 1.00 69.44 129 VAL A CA 1
ATOM 1018 C C . VAL A 1 129 ? -2.611 15.935 -12.243 1.00 69.44 129 VAL A C 1
ATOM 1020 O O . VAL A 1 129 ? -2.829 16.165 -13.424 1.00 69.44 129 VAL A O 1
ATOM 1023 N N . ASN A 1 130 ? -2.919 16.835 -11.302 1.00 69.81 130 ASN A N 1
ATOM 1024 C CA . ASN A 1 130 ? -3.442 18.179 -11.609 1.00 69.81 130 ASN A CA 1
ATOM 1025 C C . ASN A 1 130 ? -4.646 18.203 -12.582 1.00 69.81 130 ASN A C 1
ATOM 1027 O O . ASN A 1 130 ? -4.761 19.100 -13.410 1.00 69.81 130 ASN A O 1
ATOM 1031 N N . ARG A 1 131 ? -5.568 17.233 -12.457 1.00 71.44 131 ARG A N 1
ATOM 1032 C CA . ARG A 1 131 ? -6.736 17.027 -13.348 1.00 71.44 131 ARG A CA 1
ATOM 1033 C C . ARG A 1 131 ? -6.398 16.595 -14.789 1.00 71.44 131 ARG A C 1
ATOM 1035 O O . ARG A 1 131 ? -7.307 16.542 -15.611 1.00 71.44 131 ARG A O 1
ATOM 1042 N N . ALA A 1 132 ? -5.152 16.232 -15.078 1.00 72.00 132 ALA A N 1
ATOM 1043 C CA . ALA A 1 132 ? -4.724 15.620 -16.333 1.00 72.00 132 ALA A CA 1
ATOM 1044 C C . ALA A 1 132 ? -4.276 14.167 -16.101 1.00 72.00 132 ALA A C 1
ATOM 1046 O O . ALA A 1 132 ? -3.716 13.839 -15.056 1.00 72.00 132 ALA A O 1
ATOM 1047 N N . LEU A 1 133 ? -4.556 13.277 -17.056 1.00 73.88 133 LEU A N 1
ATOM 1048 C CA . LEU A 1 133 ? -4.039 11.908 -17.017 1.00 73.88 133 LEU A CA 1
ATOM 1049 C C . LEU A 1 133 ? -2.599 11.907 -17.524 1.00 73.88 133 LEU A C 1
ATOM 1051 O O . LEU A 1 133 ? -2.349 12.207 -18.690 1.00 73.88 133 LEU A O 1
ATOM 1055 N N . GLU A 1 134 ? -1.670 11.535 -16.654 1.00 79.88 134 GLU A N 1
ATOM 1056 C CA . GLU A 1 134 ? -0.259 11.373 -16.979 1.00 79.88 134 GLU A CA 1
ATOM 1057 C C . GLU A 1 134 ? 0.108 9.888 -16.963 1.00 79.88 134 GLU A C 1
ATOM 1059 O O . GLU A 1 134 ? -0.328 9.127 -16.096 1.00 79.88 134 GLU A O 1
ATOM 1064 N N . THR A 1 135 ? 0.906 9.463 -17.943 1.00 82.94 135 THR A N 1
ATOM 1065 C CA . THR A 1 135 ? 1.488 8.116 -17.942 1.00 82.94 135 THR A CA 1
ATOM 1066 C C . THR A 1 135 ? 2.735 8.146 -17.068 1.00 82.94 135 THR A C 1
ATOM 1068 O O . THR A 1 135 ? 3.664 8.900 -17.344 1.00 82.94 135 THR A O 1
ATOM 1071 N N . ALA A 1 136 ? 2.724 7.356 -16.000 1.00 84.06 136 ALA A N 1
ATOM 1072 C CA . ALA A 1 136 ? 3.836 7.208 -15.078 1.00 84.06 136 ALA A CA 1
ATOM 1073 C C . ALA A 1 136 ? 4.944 6.318 -15.663 1.00 84.06 136 ALA A C 1
ATOM 1075 O O . ALA A 1 136 ? 4.787 5.698 -16.718 1.00 84.06 136 ALA A O 1
ATOM 1076 N N . GLU A 1 137 ? 6.068 6.248 -14.953 1.00 90.25 137 GLU A N 1
ATOM 1077 C CA . GLU A 1 137 ? 7.228 5.461 -15.357 1.00 90.25 137 GLU A CA 1
ATOM 1078 C C . GLU A 1 137 ? 6.927 3.949 -15.409 1.00 90.25 137 GLU A C 1
ATOM 1080 O O . GLU A 1 137 ? 6.075 3.432 -14.681 1.00 90.25 137 GLU A O 1
ATOM 1085 N N . GLU A 1 138 ? 7.652 3.221 -16.265 1.00 93.25 138 GLU A N 1
ATOM 1086 C CA . GLU A 1 138 ? 7.578 1.759 -16.343 1.00 93.25 138 GLU A CA 1
ATOM 1087 C C . GLU A 1 138 ? 8.386 1.107 -15.211 1.00 93.25 138 GLU A C 1
ATOM 1089 O O . GLU A 1 138 ? 9.557 1.429 -14.993 1.00 93.25 138 GLU A O 1
ATOM 1094 N N . VAL A 1 139 ? 7.782 0.141 -14.516 1.00 94.31 139 VAL A N 1
ATOM 1095 C CA . VAL A 1 139 ? 8.425 -0.580 -13.413 1.00 94.31 139 VAL A CA 1
ATOM 1096 C C . VAL A 1 139 ? 8.389 -2.080 -13.681 1.00 94.31 139 VAL A C 1
ATOM 1098 O O . VAL A 1 139 ? 7.305 -2.668 -13.727 1.00 94.31 139 VAL A O 1
ATOM 1101 N N . PRO A 1 140 ? 9.545 -2.745 -13.829 1.00 96.38 140 PRO A N 1
ATOM 1102 C CA . PRO A 1 140 ? 9.575 -4.194 -13.937 1.00 96.38 140 PRO A CA 1
ATOM 1103 C C . PRO A 1 140 ? 9.178 -4.835 -12.602 1.00 96.38 140 PRO A C 1
ATOM 1105 O O . PRO A 1 140 ? 9.597 -4.395 -11.529 1.00 96.38 140 PRO A O 1
ATOM 1108 N N . GLY A 1 141 ? 8.404 -5.910 -12.666 1.00 96.50 141 GLY A N 1
ATOM 1109 C CA . GLY A 1 141 ? 7.930 -6.659 -11.512 1.00 96.50 141 GLY A CA 1
ATOM 1110 C C . GLY A 1 141 ? 7.694 -8.131 -11.828 1.00 96.50 141 GLY A C 1
ATOM 1111 O O . GLY A 1 141 ? 7.836 -8.568 -12.968 1.00 96.50 141 GLY A O 1
ATOM 1112 N N . THR A 1 142 ? 7.324 -8.884 -10.801 1.00 96.69 142 THR A N 1
ATOM 1113 C CA . THR A 1 142 ? 6.974 -10.303 -10.891 1.00 96.69 142 THR A CA 1
ATOM 1114 C C . THR A 1 142 ? 5.654 -10.528 -10.162 1.00 96.69 142 THR A C 1
ATOM 1116 O O . THR A 1 142 ? 5.460 -10.031 -9.048 1.00 96.69 142 THR A O 1
ATOM 1119 N N . VAL A 1 143 ? 4.731 -11.264 -10.779 1.00 96.06 143 VAL A N 1
ATOM 1120 C CA . VAL A 1 143 ? 3.454 -11.629 -10.154 1.00 96.06 143 VAL A CA 1
ATOM 1121 C C . VAL A 1 143 ? 3.718 -12.637 -9.035 1.00 96.06 143 VAL A C 1
ATOM 1123 O O . VAL A 1 143 ? 4.094 -13.775 -9.296 1.00 96.06 143 VAL A O 1
ATOM 1126 N N . VAL A 1 144 ? 3.501 -12.245 -7.781 1.00 95.19 144 VAL A N 1
ATOM 1127 C CA . VAL A 1 144 ? 3.773 -13.089 -6.601 1.00 95.19 144 VAL A CA 1
ATOM 1128 C C . VAL A 1 144 ? 2.568 -13.913 -6.156 1.00 95.19 144 VAL A C 1
ATOM 1130 O O . VAL A 1 144 ? 2.727 -14.964 -5.546 1.00 95.19 144 VAL A O 1
ATOM 1133 N N . TRP A 1 145 ? 1.356 -13.454 -6.461 1.00 93.12 145 TRP A N 1
ATOM 1134 C CA . TRP A 1 145 ? 0.128 -14.214 -6.248 1.00 93.12 145 TRP A CA 1
ATOM 1135 C C . TRP A 1 145 ? -0.947 -13.752 -7.227 1.00 93.12 145 TRP A C 1
ATOM 1137 O O . TRP A 1 145 ? -0.960 -12.594 -7.652 1.00 93.12 145 TRP A O 1
ATOM 1147 N N . CYS A 1 146 ? -1.870 -14.650 -7.563 1.00 91.06 146 CYS A N 1
ATOM 1148 C CA . CYS A 1 146 ? -3.093 -14.325 -8.285 1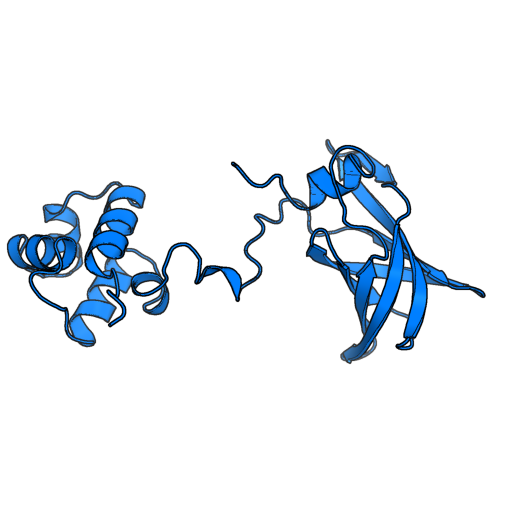.00 91.06 146 CYS A CA 1
ATOM 1149 C C . CYS A 1 146 ? -4.274 -15.121 -7.719 1.00 91.06 146 CYS A C 1
ATOM 1151 O O . CYS A 1 146 ? -4.103 -16.258 -7.283 1.00 91.06 146 CYS A O 1
ATOM 1153 N N . SER A 1 147 ? -5.470 -14.543 -7.745 1.00 90.94 147 SER A N 1
ATOM 1154 C CA . SER A 1 147 ? -6.704 -15.213 -7.337 1.00 90.94 147 SER A CA 1
ATOM 1155 C C . SER A 1 147 ? -7.879 -14.765 -8.200 1.00 90.94 147 SER A C 1
ATOM 1157 O O . SER A 1 147 ? -7.979 -13.591 -8.562 1.00 90.94 147 SER A O 1
ATOM 1159 N N . LEU A 1 148 ? -8.777 -15.697 -8.522 1.00 88.06 148 LEU A N 1
ATOM 1160 C CA . LEU A 1 148 ? -10.046 -15.381 -9.170 1.00 88.06 148 LEU A CA 1
ATOM 1161 C C . LEU A 1 148 ? -11.001 -14.788 -8.127 1.00 88.06 148 LEU A C 1
ATOM 1163 O O . LEU A 1 148 ? -11.273 -15.401 -7.097 1.00 88.06 148 LEU A O 1
ATOM 1167 N N . VAL A 1 149 ? -11.538 -13.607 -8.411 1.00 82.62 149 VAL A N 1
ATOM 1168 C CA . VAL A 1 149 ? -12.511 -12.913 -7.567 1.00 82.62 149 VAL A CA 1
ATOM 1169 C C . VAL A 1 149 ? -13.724 -12.571 -8.427 1.00 82.62 149 VAL A C 1
ATOM 1171 O O . VAL A 1 149 ? -13.707 -11.645 -9.242 1.00 82.62 149 VAL A O 1
ATOM 1174 N N . GLY A 1 150 ? -14.790 -13.359 -8.281 1.00 85.75 150 GLY A N 1
ATOM 1175 C CA . GLY A 1 150 ? -15.951 -13.280 -9.165 1.00 85.75 150 GLY A CA 1
ATOM 1176 C C . GLY A 1 150 ? -15.572 -13.640 -10.604 1.00 85.75 150 GLY A C 1
ATOM 1177 O O . GLY A 1 150 ? -15.199 -14.775 -10.878 1.00 85.75 150 GLY A O 1
ATOM 1178 N N . LYS A 1 151 ? -15.668 -12.668 -11.520 1.00 86.25 151 LYS A N 1
ATOM 1179 C CA . LYS A 1 151 ? -15.308 -12.819 -12.946 1.00 86.25 151 LYS A CA 1
ATOM 1180 C C . LYS A 1 151 ? -13.962 -12.175 -13.313 1.00 86.25 151 LYS A C 1
ATOM 1182 O O . LYS A 1 151 ? -13.641 -12.088 -14.490 1.00 86.25 151 LYS A O 1
ATOM 1187 N N . ARG A 1 152 ? -13.214 -11.676 -12.325 1.00 87.38 152 ARG A N 1
ATOM 1188 C CA . ARG A 1 152 ? -11.966 -10.918 -12.498 1.00 87.38 152 ARG A CA 1
ATOM 1189 C C . ARG A 1 152 ? -10.815 -11.580 -11.761 1.00 87.38 152 ARG A C 1
ATOM 1191 O O . ARG A 1 152 ? -11.029 -12.442 -10.913 1.00 87.38 152 ARG A O 1
ATOM 1198 N N . TYR A 1 153 ? -9.601 -11.125 -12.029 1.00 89.94 153 TYR A N 1
ATOM 1199 C CA . TYR A 1 153 ? -8.386 -11.629 -11.403 1.00 89.94 153 TYR A CA 1
ATOM 1200 C C . TYR A 1 153 ? -7.766 -10.556 -10.515 1.00 89.94 153 TYR A C 1
ATOM 1202 O O . TYR A 1 153 ? -7.398 -9.485 -10.990 1.00 89.94 153 TYR A O 1
ATOM 1210 N N . ALA A 1 154 ? -7.641 -10.842 -9.222 1.00 91.06 154 ALA A N 1
ATOM 1211 C CA . ALA A 1 154 ? -6.802 -10.062 -8.324 1.00 91.06 154 ALA A CA 1
ATOM 1212 C C . ALA A 1 154 ? -5.370 -10.595 -8.405 1.00 91.06 154 ALA A C 1
ATOM 1214 O O . ALA A 1 154 ? -5.167 -11.809 -8.351 1.00 91.06 154 ALA A O 1
ATOM 1215 N N . ALA A 1 155 ? -4.380 -9.715 -8.497 1.00 94.19 155 ALA A N 1
ATOM 1216 C CA . ALA A 1 155 ? -2.977 -10.107 -8.492 1.00 94.19 155 ALA A CA 1
ATOM 1217 C C . ALA A 1 155 ? -2.131 -9.160 -7.644 1.00 94.19 155 ALA A C 1
ATOM 1219 O O . ALA A 1 155 ? -2.403 -7.962 -7.560 1.00 94.19 155 ALA A O 1
ATOM 1220 N N . GLY A 1 156 ? -1.089 -9.712 -7.027 1.00 93.69 156 GLY A N 1
ATOM 1221 C CA . GLY A 1 156 ? -0.031 -8.947 -6.384 1.00 93.69 156 GLY A CA 1
ATOM 1222 C C . GLY A 1 156 ? 1.233 -9.026 -7.213 1.00 93.69 156 GLY A C 1
ATOM 1223 O O . GLY A 1 156 ? 1.676 -10.118 -7.565 1.00 93.69 156 GLY A O 1
ATOM 1224 N N . ILE A 1 157 ? 1.823 -7.876 -7.503 1.00 96.94 157 ILE A N 1
ATOM 1225 C CA . ILE A 1 157 ? 3.063 -7.759 -8.260 1.00 96.94 157 ILE A CA 1
ATOM 1226 C C . ILE A 1 157 ? 4.112 -7.157 -7.335 1.00 96.94 157 ILE A C 1
ATOM 1228 O O . ILE A 1 157 ? 3.909 -6.075 -6.782 1.00 96.94 157 ILE A O 1
ATOM 1232 N N . SER A 1 158 ? 5.226 -7.861 -7.162 1.00 95.25 158 SER A N 1
ATOM 1233 C CA . SER A 1 158 ? 6.409 -7.328 -6.491 1.00 95.25 158 SER A CA 1
ATOM 1234 C C . SER A 1 158 ? 7.264 -6.602 -7.515 1.00 95.25 158 SER A C 1
ATOM 1236 O O . SER A 1 158 ? 7.588 -7.169 -8.556 1.00 95.25 158 SER A O 1
ATOM 1238 N N . PHE A 1 159 ? 7.657 -5.367 -7.232 1.00 95.75 159 PHE A N 1
ATOM 1239 C CA . PHE A 1 159 ? 8.569 -4.633 -8.098 1.00 95.75 159 PHE A CA 1
ATOM 1240 C C . PHE A 1 159 ? 9.990 -5.182 -7.965 1.00 95.75 159 PHE A C 1
ATOM 1242 O O . PHE A 1 159 ? 10.444 -5.513 -6.870 1.00 95.75 159 PHE A O 1
ATOM 1249 N N . LYS A 1 160 ? 10.717 -5.239 -9.086 1.00 94.12 160 LYS A N 1
ATOM 1250 C CA . LYS A 1 160 ? 12.148 -5.585 -9.110 1.00 94.12 160 LYS A CA 1
ATOM 1251 C C . LYS A 1 160 ? 13.029 -4.435 -8.612 1.00 94.12 160 LYS A C 1
ATOM 1253 O O . LYS A 1 160 ? 14.210 -4.633 -8.348 1.00 94.12 160 LYS A O 1
ATOM 1258 N N . LYS A 1 161 ? 12.459 -3.233 -8.487 1.00 92.31 161 LYS A N 1
ATOM 1259 C CA . LYS A 1 161 ? 13.098 -2.038 -7.935 1.00 92.31 161 LYS A CA 1
ATOM 1260 C C . LYS A 1 161 ? 12.158 -1.323 -6.975 1.00 92.31 161 LYS A C 1
ATOM 1262 O O . LYS A 1 161 ? 10.963 -1.221 -7.235 1.00 92.31 161 LYS A O 1
ATOM 1267 N N . THR A 1 162 ? 12.717 -0.777 -5.900 1.00 89.00 162 THR A N 1
ATOM 1268 C CA . THR A 1 162 ? 11.964 0.053 -4.957 1.00 89.00 162 THR A CA 1
ATOM 1269 C C . THR A 1 162 ? 11.703 1.438 -5.548 1.00 89.00 162 THR A C 1
ATOM 1271 O O . THR A 1 162 ? 12.640 2.141 -5.937 1.00 89.00 162 THR A O 1
ATOM 1274 N N . ILE A 1 163 ? 10.439 1.856 -5.554 1.00 87.81 163 ILE A N 1
ATOM 1275 C CA . ILE A 1 163 ? 10.008 3.186 -5.992 1.00 87.81 163 ILE A CA 1
ATOM 1276 C C . ILE A 1 163 ? 10.576 4.260 -5.060 1.00 87.81 163 ILE A C 1
ATOM 1278 O O . ILE A 1 163 ? 10.490 4.145 -3.835 1.00 87.81 163 ILE A O 1
ATOM 1282 N N . ASN A 1 164 ? 11.165 5.299 -5.649 1.00 86.56 164 ASN A N 1
ATOM 1283 C CA . ASN A 1 164 ? 11.771 6.436 -4.963 1.00 86.56 164 ASN A CA 1
ATOM 1284 C C . ASN A 1 164 ? 11.723 7.679 -5.864 1.00 86.56 164 ASN A C 1
ATOM 1286 O O . ASN A 1 164 ? 11.635 7.543 -7.082 1.00 86.56 164 ASN A O 1
ATOM 1290 N N . ASP A 1 165 ? 11.842 8.871 -5.281 1.00 85.25 165 ASP A N 1
ATOM 1291 C CA . ASP A 1 165 ? 11.680 10.138 -6.013 1.00 85.25 165 ASP A CA 1
ATOM 1292 C C . ASP A 1 165 ? 12.749 10.381 -7.091 1.00 85.25 165 ASP A C 1
ATOM 1294 O O . ASP A 1 165 ? 12.534 11.178 -8.000 1.00 85.25 165 ASP A O 1
ATOM 1298 N N . LYS A 1 166 ? 13.908 9.711 -7.003 1.00 87.00 166 LYS A N 1
ATOM 1299 C CA . LYS A 1 166 ? 15.023 9.898 -7.940 1.00 87.00 166 LYS A CA 1
ATOM 1300 C C . LYS A 1 166 ? 14.815 9.130 -9.245 1.00 87.00 166 LYS A C 1
ATOM 1302 O O . LYS A 1 166 ? 15.083 9.674 -10.309 1.00 87.00 166 LYS A O 1
ATOM 1307 N N . GLU A 1 167 ? 14.393 7.869 -9.161 1.00 86.00 167 GLU A N 1
ATOM 1308 C CA . GLU A 1 167 ? 14.175 7.009 -10.338 1.00 86.00 167 GLU A CA 1
ATOM 1309 C C . GLU A 1 167 ? 12.720 7.016 -10.823 1.00 86.00 167 GLU A C 1
ATOM 1311 O O . GLU A 1 167 ? 12.478 6.787 -12.004 1.00 86.00 167 GLU A O 1
ATOM 1316 N N . PHE A 1 168 ? 11.762 7.281 -9.932 1.00 88.75 168 PHE A N 1
ATOM 1317 C CA . PHE A 1 168 ? 10.328 7.152 -10.202 1.00 88.75 168 PHE A CA 1
ATOM 1318 C C . PHE A 1 168 ? 9.527 8.333 -9.618 1.00 88.75 168 PHE A C 1
ATOM 1320 O O . PHE A 1 168 ? 8.670 8.129 -8.751 1.00 88.75 168 PHE A O 1
ATOM 1327 N N . PRO A 1 169 ? 9.818 9.582 -10.021 1.00 85.81 169 PRO A N 1
ATOM 1328 C CA . PRO A 1 169 ? 9.221 10.778 -9.431 1.00 85.81 169 PRO A CA 1
ATOM 1329 C C . PRO A 1 169 ? 7.687 10.842 -9.517 1.00 85.81 169 PRO A C 1
ATOM 1331 O O . PRO A 1 169 ? 7.065 11.390 -8.605 1.00 85.81 169 PRO A O 1
ATOM 1334 N N . ILE A 1 170 ? 7.045 10.309 -10.564 1.00 84.12 170 ILE A N 1
ATOM 1335 C CA . ILE A 1 170 ? 5.574 10.305 -10.667 1.00 84.12 170 ILE A CA 1
ATOM 1336 C C . ILE A 1 170 ? 4.989 9.237 -9.736 1.00 84.12 170 ILE A C 1
ATOM 1338 O O . ILE A 1 170 ? 4.089 9.526 -8.941 1.00 84.12 170 ILE A O 1
ATOM 1342 N N . LEU A 1 171 ? 5.519 8.013 -9.770 1.00 83.31 171 LEU A N 1
ATOM 1343 C CA . LEU A 1 171 ? 5.040 6.930 -8.902 1.00 83.31 171 LEU A CA 1
ATOM 1344 C C . LEU A 1 171 ? 5.303 7.176 -7.416 1.00 83.31 171 LEU A C 1
ATOM 1346 O O . LEU A 1 171 ? 4.459 6.834 -6.585 1.00 83.31 171 LEU A O 1
ATOM 1350 N N . ALA A 1 172 ? 6.431 7.788 -7.061 1.00 84.06 172 ALA A N 1
ATOM 1351 C CA . ALA A 1 172 ? 6.755 8.095 -5.674 1.00 84.06 172 ALA A CA 1
ATOM 1352 C C . ALA A 1 172 ? 5.758 9.104 -5.076 1.00 84.06 172 ALA A C 1
ATOM 1354 O O . ALA A 1 172 ? 5.224 8.872 -3.987 1.00 84.06 172 ALA A O 1
ATOM 1355 N N . LYS A 1 173 ? 5.359 10.124 -5.852 1.00 80.75 173 LYS A N 1
ATOM 1356 C CA . LYS A 1 173 ? 4.261 11.040 -5.489 1.00 80.75 173 LYS A CA 1
ATOM 1357 C C . LYS A 1 173 ? 2.926 10.317 -5.272 1.00 80.75 173 LYS A C 1
ATOM 1359 O O . LYS A 1 173 ? 2.138 10.738 -4.426 1.00 80.75 173 LYS A O 1
ATOM 1364 N N . CYS A 1 174 ? 2.667 9.223 -5.994 1.00 74.75 174 CYS A N 1
ATOM 1365 C CA . CYS A 1 174 ? 1.429 8.444 -5.863 1.00 74.75 174 CYS A CA 1
ATOM 1366 C C . CYS A 1 174 ? 1.354 7.619 -4.568 1.00 74.75 174 CYS A C 1
ATOM 1368 O O . CYS A 1 174 ? 0.257 7.334 -4.087 1.00 74.75 174 CYS A O 1
ATOM 1370 N N . ILE A 1 175 ? 2.498 7.232 -3.999 1.00 74.69 175 ILE A N 1
ATOM 1371 C CA . ILE A 1 175 ? 2.573 6.412 -2.774 1.00 74.69 175 ILE A CA 1
ATOM 1372 C C . ILE A 1 175 ? 2.475 7.288 -1.511 1.00 74.69 175 ILE A C 1
ATOM 1374 O O . ILE A 1 175 ? 2.099 6.796 -0.445 1.00 74.69 175 ILE A O 1
ATOM 1378 N N . GLY A 1 176 ? 2.713 8.596 -1.657 1.00 60.62 176 GLY A N 1
ATOM 1379 C CA . GLY A 1 176 ? 2.767 9.565 -0.571 1.00 60.62 176 GLY A CA 1
ATOM 1380 C C . GLY A 1 176 ? 4.155 9.577 0.065 1.00 60.62 176 GLY A C 1
ATOM 1381 O O . GLY A 1 176 ? 4.653 8.543 0.512 1.00 60.62 176 GLY A O 1
ATOM 1382 N N . GLU A 1 177 ? 4.787 10.749 0.107 1.00 42.16 177 GLU A N 1
ATOM 1383 C CA . GLU A 1 177 ? 6.038 10.944 0.838 1.00 42.16 177 GLU A CA 1
ATOM 1384 C C . GLU A 1 1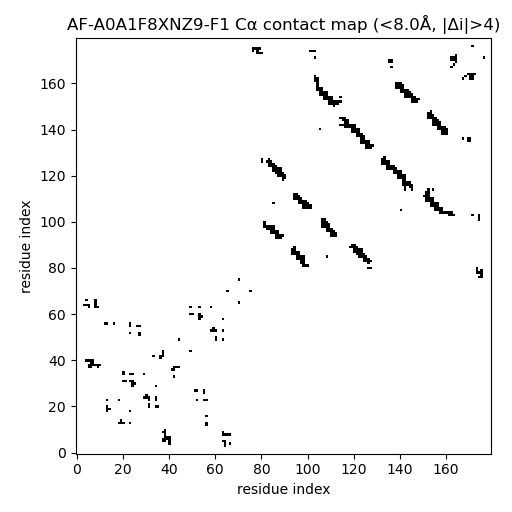77 ? 5.841 10.533 2.304 1.00 42.16 177 GLU A C 1
ATOM 1386 O O . GLU A 1 177 ? 4.873 10.935 2.961 1.00 42.16 177 GLU A O 1
ATOM 1391 N N . LYS A 1 178 ? 6.773 9.738 2.846 1.00 38.47 178 LYS A N 1
ATOM 1392 C CA . LYS A 1 178 ? 6.907 9.633 4.300 1.00 38.47 178 LYS A CA 1
ATOM 1393 C C . LYS A 1 178 ? 7.222 11.038 4.802 1.00 38.47 178 LYS A C 1
ATOM 1395 O O . LYS A 1 178 ? 8.329 11.519 4.578 1.00 38.47 178 LYS A O 1
ATOM 1400 N N . ILE A 1 179 ? 6.265 11.669 5.479 1.00 30.48 179 ILE A N 1
ATOM 1401 C CA . ILE A 1 179 ? 6.548 12.822 6.334 1.00 30.48 179 ILE A CA 1
ATOM 1402 C C . ILE A 1 179 ? 7.621 12.335 7.315 1.00 30.48 179 ILE A C 1
ATOM 1404 O O . ILE A 1 179 ? 7.360 11.426 8.108 1.00 30.48 179 ILE A O 1
ATOM 1408 N N . ARG A 1 180 ? 8.849 12.830 7.132 1.00 32.06 180 ARG A N 1
ATOM 1409 C CA . ARG A 1 180 ? 9.982 12.566 8.022 1.00 32.06 180 ARG A CA 1
ATOM 1410 C C . ARG A 1 180 ? 9.729 13.163 9.397 1.00 32.06 180 ARG A C 1
ATOM 1412 O O . ARG A 1 180 ? 9.104 14.245 9.455 1.00 32.06 180 ARG A O 1
#

Solvent-accessible surface area (backbone atoms only — not comparable to full-atom values): 10168 Å² total; per-residue (Å²): 133,86,80,80,58,40,16,56,41,48,48,49,54,39,51,74,73,70,47,51,64,61,54,54,11,64,63,47,76,45,56,46,68,55,51,55,30,28,36,71,60,75,43,82,76,53,72,74,51,44,49,36,53,17,62,63,68,76,48,57,63,66,62,49,69,49,51,99,67,59,61,71,82,50,91,75,56,75,65,85,66,78,73,31,51,30,40,35,40,40,99,87,49,73,45,62,28,36,52,74,47,66,57,50,51,30,38,30,33,41,20,77,54,91,68,62,58,77,39,62,31,36,38,31,40,35,40,74,52,96,92,38,83,41,78,41,65,78,42,52,26,33,24,75,41,55,45,80,54,92,87,28,24,40,35,35,31,38,40,78,56,72,54,35,66,87,89,26,52,60,56,27,62,53,44,45,76,79,84,125

Radius of gyration: 22.42 Å; Cα contacts (8 Å, |Δi|>4): 316; chains: 1; bounding box: 34×36×63 Å

Sequence (180 aa):
MEKHNFGKKLKKLRVKEGLLQRELAERTGLHITTIANYEINRREPKANQIKLLAQALGVEMGELFTQEGDGQNGRGAARRYLIAEVFLRMSHRVVHALTINMSNTGIGVYADERINSNEDVIVTLKVLVNRALETAEEVPGTVVWCSLVGKRYAAGISFKKTINDKEFPILAKCIGEKIR

Nearest PDB structures (foldseek):
  1y7y-assembly1_B  TM=9.812E-01  e=1.152E-04  Aeromonas hydrophila
  2b5a-assembly1_A  TM=9.386E-01  e=2.634E-04  [Bacillus] caldolyticus
  6jq1-assembly1_A  TM=8.635E-01  e=4.572E-04  Deinococcus geothermalis DSM 11300
  3vk0-assembly2_B  TM=9.259E-01  e=9.896E-04  Neisseria meningitidis MC58
  4ia8-assembly1_B  TM=9.106E-01  e=8.862E-04  Enterobacter sp. RFL1396

Foldseek 3Di:
DDDQQLLCLLVVLCVVVVHDLVQLCVQLVHDSVVNVCSNVVVDDDDPSSLVSSCVSSVHDSVSSRDDPVNCVVPLPQVQPWFFKWKWWDFPPDIWIWTWPDDAQFWTKTKTLDDDDFFTKTWIWIFTQDPNDTDIWDIFIWGWHDWDDDPNIIITMTTTPGGDDCPPTVPVNVSRPDDPD